Protein AF-A0A5D2S7S1-F1 (afdb_monomer)

pLDDT: mean 91.87, std 7.42, range [50.88, 98.62]

Nearest PDB structures (foldseek):
  6zoo-assembly1_A  TM=9.800E-01  e=4.093E-20  Pisum sativum
  5l8r-assembly1_A  TM=9.773E-01  e=3.866E-20  Pisum sativum
  8bcv-assembly1_A  TM=9.672E-01  e=7.234E-20  Avena sativa
  5zji-assembly1_A  TM=9.628E-01  e=1.700E-19  Zea mays
  7wfd-assembly1_AA  TM=9.649E-01  e=3.995E-19  Arabidopsis thaliana

Foldseek 3Di:
DQCVCLVVLVCQQPCDCPVDDPRPGGPDQLSDDDDQDDDPNHGPDHHQDDDPVNVVLVVVLVVLVVVLCVLLVCLVVCQCADPQRGRNVVVPQDDQAPDPPPPTGGQSHSVSSVVVSVVSVVVSVVSVVQCVVDSVPDDDDPDPVCCVPVPVVVVCVCLCPCPPHPNPVSVVVVVVVVVVVVVVVCVVVDDVVVPD

Radius of gyration: 24.05 Å; Cα contacts (8 Å, |Δi|>4): 170; chains: 1; bounding box: 71×33×61 Å

Solvent-accessible surface area (backbone atoms only — not comparable to full-atom values): 11129 Å² total; per-residue (Å²): 93,93,59,46,63,44,68,61,29,53,51,47,40,54,24,40,62,66,82,36,76,87,39,88,60,49,97,46,50,46,50,36,96,56,77,78,42,64,57,98,91,38,80,73,49,55,58,63,86,60,41,54,56,53,49,53,53,52,50,50,48,50,49,32,49,51,52,25,49,50,39,40,50,50,22,62,73,44,35,51,35,40,97,89,47,65,64,33,52,80,64,45,58,70,50,73,55,78,54,69,60,95,86,49,32,68,62,64,23,31,46,41,20,52,57,54,23,51,56,34,45,50,51,34,54,48,51,54,52,50,50,51,62,45,58,77,73,48,94,82,66,90,42,74,68,41,47,47,50,71,44,52,53,54,67,40,49,65,43,78,65,13,69,96,48,97,51,25,67,56,30,52,50,52,53,52,51,53,50,53,56,58,57,50,46,54,66,73,77,50,58,62,92,82,58,126

Structure (mmCIF, N/CA/C/O backbone):
data_AF-A0A5D2S7S1-F1
#
_entry.id   AF-A0A5D2S7S1-F1
#
loop_
_atom_site.group_PDB
_atom_site.id
_atom_site.type_symbol
_atom_site.label_atom_id
_atom_site.label_alt_id
_atom_site.label_comp_id
_atom_site.label_asym_id
_atom_site.label_entity_id
_atom_site.label_seq_id
_atom_site.pdbx_PDB_ins_code
_atom_site.Cartn_x
_atom_site.Cartn_y
_atom_site.Cartn_z
_atom_site.occupancy
_atom_site.B_iso_or_equiv
_atom_site.auth_seq_id
_atom_site.auth_comp_id
_atom_site.auth_asym_id
_atom_site.auth_atom_id
_atom_site.pdbx_PDB_model_num
ATOM 1 N N . ASP A 1 1 ? -20.484 13.358 0.890 1.00 50.88 1 ASP A N 1
ATOM 2 C CA . ASP A 1 1 ? -21.836 13.170 0.341 1.00 50.88 1 ASP A CA 1
ATOM 3 C C . ASP A 1 1 ? -22.585 12.252 1.300 1.00 50.88 1 ASP A C 1
ATOM 5 O O . ASP A 1 1 ? -22.024 11.201 1.610 1.00 50.88 1 ASP A O 1
ATOM 9 N N . PRO A 1 2 ? -23.746 12.648 1.852 1.00 55.03 2 PRO A N 1
ATOM 10 C CA . PRO A 1 2 ? -24.504 11.819 2.794 1.00 55.03 2 PRO A CA 1
ATOM 11 C C . PRO A 1 2 ? -24.974 10.470 2.219 1.00 55.03 2 PRO A C 1
ATOM 13 O O . PRO A 1 2 ? -25.452 9.639 2.981 1.00 55.03 2 PRO A O 1
ATOM 16 N N . HIS A 1 3 ? -24.802 10.216 0.917 1.00 70.56 3 HIS A N 1
ATOM 17 C CA . HIS A 1 3 ? -25.267 8.988 0.265 1.00 70.56 3 HIS A CA 1
ATOM 18 C C . HIS A 1 3 ? -24.168 7.978 -0.100 1.00 70.56 3 HIS A C 1
ATOM 20 O O . HIS A 1 3 ? -24.452 6.998 -0.790 1.00 70.56 3 HIS A O 1
ATOM 26 N N . PHE A 1 4 ? -22.911 8.171 0.320 1.00 81.62 4 PHE A N 1
ATOM 27 C CA . PHE A 1 4 ? -21.852 7.220 -0.039 1.00 81.62 4 PHE A CA 1
ATOM 28 C C . PHE A 1 4 ? -22.131 5.824 0.535 1.00 81.62 4 PHE A C 1
ATOM 30 O O . PHE A 1 4 ? -22.153 5.633 1.748 1.00 81.62 4 PHE A O 1
ATOM 37 N N . GLY A 1 5 ? -22.361 4.851 -0.349 1.00 83.44 5 GLY A N 1
ATOM 38 C CA . GLY A 1 5 ? -22.648 3.457 0.004 1.00 83.44 5 GLY A CA 1
ATOM 39 C C . GLY A 1 5 ? -24.024 3.211 0.637 1.00 83.44 5 GLY A C 1
ATOM 40 O O . GLY A 1 5 ? -24.508 2.088 0.559 1.00 83.44 5 GLY A O 1
ATOM 41 N N . GLN A 1 6 ? -24.688 4.238 1.178 1.00 87.38 6 GLN A N 1
ATOM 42 C CA . GLN A 1 6 ? -25.957 4.126 1.912 1.00 87.38 6 GLN A CA 1
ATOM 43 C C . GLN A 1 6 ? -27.092 3.457 1.111 1.00 87.38 6 GLN A C 1
ATOM 45 O O . GLN A 1 6 ? -27.687 2.521 1.635 1.00 87.38 6 GLN A O 1
ATOM 50 N N . PRO A 1 7 ? -27.346 3.780 -0.176 1.00 89.81 7 PRO A N 1
ATOM 51 C CA . PRO A 1 7 ? -28.389 3.085 -0.939 1.00 89.81 7 PRO A CA 1
ATOM 52 C C . PRO A 1 7 ? -28.139 1.578 -1.090 1.00 89.81 7 PRO A C 1
ATOM 54 O O . PRO A 1 7 ? -29.077 0.787 -1.117 1.00 89.81 7 PRO A O 1
ATOM 57 N N . ALA A 1 8 ? -26.871 1.164 -1.191 1.00 87.12 8 ALA A N 1
ATOM 58 C CA . ALA A 1 8 ? -26.520 -0.251 -1.263 1.00 87.12 8 ALA A CA 1
ATOM 59 C C . ALA A 1 8 ? -26.680 -0.938 0.103 1.00 87.12 8 ALA A C 1
ATOM 61 O O . ALA A 1 8 ? -27.129 -2.078 0.150 1.00 87.12 8 ALA A O 1
ATOM 62 N N . VAL A 1 9 ? -26.349 -0.235 1.191 1.00 88.06 9 VAL A N 1
ATOM 63 C CA . VAL A 1 9 ? -26.542 -0.681 2.580 1.00 88.06 9 VAL A CA 1
ATOM 64 C C . VAL A 1 9 ? -28.033 -0.892 2.882 1.00 88.06 9 VAL A C 1
ATOM 66 O O . VAL A 1 9 ? -28.426 -1.948 3.368 1.00 88.06 9 VAL A O 1
ATOM 69 N N . GLU A 1 10 ? -28.883 0.069 2.522 1.00 88.06 10 GLU A N 1
ATOM 70 C CA . GLU A 1 10 ? -30.338 -0.019 2.703 1.00 88.06 10 GLU A CA 1
ATOM 71 C C . GLU A 1 10 ? -30.950 -1.157 1.871 1.00 88.06 10 GLU A C 1
ATOM 73 O O . GLU A 1 10 ? -31.800 -1.908 2.353 1.00 88.06 10 GLU A O 1
ATOM 78 N N . ALA A 1 11 ? -30.486 -1.331 0.629 1.00 88.00 11 ALA A N 1
ATOM 79 C CA . ALA A 1 11 ? -30.956 -2.404 -0.240 1.00 88.00 11 ALA A CA 1
ATOM 80 C C . ALA A 1 11 ? -30.607 -3.801 0.300 1.00 88.00 11 ALA A C 1
ATOM 82 O O . ALA A 1 11 ? -31.410 -4.723 0.150 1.00 88.00 11 ALA A O 1
ATOM 83 N N . THR A 1 12 ? -29.430 -3.982 0.913 1.00 87.94 12 THR A N 1
ATOM 84 C CA . THR A 1 12 ? -29.039 -5.272 1.507 1.00 87.94 12 THR A CA 1
ATOM 85 C C . THR A 1 12 ? -29.729 -5.539 2.839 1.00 87.94 12 THR A C 1
ATOM 87 O O . THR A 1 12 ? -29.997 -6.704 3.144 1.00 87.94 12 THR A O 1
ATOM 90 N N . ASP A 1 13 ? -30.045 -4.496 3.607 1.00 86.88 13 ASP A N 1
ATOM 91 C CA . ASP A 1 13 ? -30.778 -4.619 4.867 1.00 86.88 13 ASP A CA 1
ATOM 92 C C . ASP A 1 13 ? -32.252 -4.991 4.641 1.00 86.88 13 ASP A C 1
ATOM 94 O O . ASP A 1 13 ? -32.785 -5.884 5.297 1.00 86.88 13 ASP A O 1
ATOM 98 N N . TYR A 1 14 ? -32.893 -4.392 3.630 1.00 87.12 14 TYR A N 1
ATOM 99 C CA . TYR A 1 14 ? -34.288 -4.681 3.271 1.00 87.12 14 TYR A CA 1
ATOM 100 C C . TYR A 1 14 ? -34.463 -5.945 2.403 1.00 87.12 14 TYR A C 1
ATOM 102 O O . TYR A 1 14 ? -35.584 -6.350 2.103 1.00 87.12 14 TYR A O 1
ATOM 110 N N . ALA A 1 15 ? -33.375 -6.587 1.968 1.00 89.38 15 ALA A N 1
ATOM 111 C CA . ALA A 1 15 ? -33.437 -7.742 1.071 1.00 89.38 15 ALA A CA 1
ATOM 112 C C . ALA A 1 15 ? -34.208 -8.969 1.618 1.00 89.38 15 ALA A C 1
ATOM 114 O O . ALA A 1 15 ? -34.962 -9.578 0.844 1.00 89.38 15 ALA A O 1
ATOM 115 N N . PRO A 1 16 ? -34.060 -9.374 2.899 1.00 90.19 16 PRO A N 1
ATOM 116 C CA . PRO A 1 16 ? -34.723 -10.562 3.436 1.00 90.19 16 PRO A CA 1
ATOM 117 C C . PRO A 1 16 ? -36.246 -10.420 3.428 1.00 90.19 16 PRO A C 1
ATOM 119 O O . PRO A 1 16 ? -36.797 -9.463 3.964 1.00 90.19 16 PRO A O 1
ATOM 122 N N . GLY A 1 17 ? -36.946 -11.371 2.809 1.00 87.12 17 GLY A N 1
ATOM 123 C CA . GLY A 1 17 ? -38.410 -11.362 2.727 1.00 87.12 17 GLY A CA 1
ATOM 124 C C . GLY A 1 17 ? -39.005 -10.419 1.671 1.00 87.12 17 GLY A C 1
ATOM 125 O O . GLY A 1 17 ? -40.165 -10.610 1.314 1.00 87.12 17 GLY A O 1
ATOM 126 N N . ALA A 1 18 ? -38.232 -9.473 1.122 1.00 90.12 18 ALA A N 1
ATOM 127 C CA . ALA A 1 18 ? -38.661 -8.614 0.016 1.00 90.12 18 ALA A CA 1
ATOM 128 C C . ALA A 1 18 ? -38.092 -9.085 -1.331 1.00 90.12 18 ALA A C 1
ATOM 130 O O . ALA A 1 18 ? -38.806 -9.674 -2.141 1.00 90.12 18 ALA A O 1
ATOM 131 N N . THR A 1 19 ? -36.801 -8.846 -1.578 1.00 92.50 19 THR A N 1
ATOM 132 C CA . THR A 1 19 ? -36.135 -9.200 -2.846 1.00 92.50 19 THR A CA 1
ATOM 133 C C . THR A 1 19 ? -35.497 -10.586 -2.814 1.00 92.50 19 THR A C 1
ATOM 135 O O . THR A 1 19 ? -35.232 -11.155 -3.872 1.00 92.50 19 THR A O 1
ATOM 138 N N . VAL A 1 20 ? -35.302 -11.163 -1.621 1.00 90.38 20 VAL A N 1
ATOM 139 C CA . VAL A 1 20 ? -34.825 -12.538 -1.420 1.00 90.38 20 VAL A CA 1
ATOM 140 C C . VAL A 1 20 ? -35.862 -13.331 -0.608 1.00 90.38 20 VAL A C 1
ATOM 142 O O . VAL A 1 20 ? -35.779 -13.398 0.626 1.00 90.38 20 VAL A O 1
ATOM 145 N N . PRO A 1 21 ? -36.867 -13.936 -1.274 1.00 86.62 21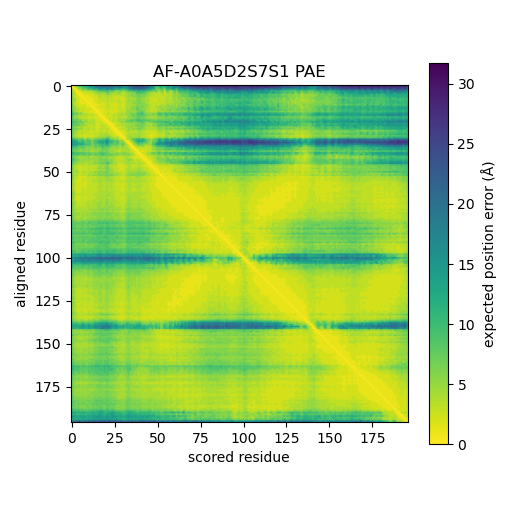 PRO A N 1
ATOM 146 C CA . PRO A 1 21 ? -37.872 -14.764 -0.614 1.00 86.62 21 PRO A CA 1
ATOM 147 C C . PRO A 1 21 ? -37.223 -15.978 0.065 1.00 86.62 21 PRO A C 1
ATOM 149 O O . PRO A 1 21 ? -36.448 -16.704 -0.553 1.00 86.62 21 PRO A O 1
ATOM 152 N N . GLY A 1 22 ? -37.534 -16.201 1.342 1.00 88.62 22 GLY A N 1
ATOM 153 C CA . GLY A 1 22 ? -36.985 -17.305 2.142 1.00 88.62 22 GLY A CA 1
ATOM 154 C C . GLY A 1 22 ? -35.724 -16.962 2.942 1.00 88.62 22 GLY A C 1
ATOM 155 O O . GLY A 1 22 ? -35.357 -17.724 3.835 1.00 88.62 22 GLY A O 1
ATOM 156 N N . ALA A 1 23 ? -35.094 -15.809 2.696 1.00 87.88 23 ALA A N 1
ATOM 157 C CA . ALA A 1 23 ? -34.077 -15.288 3.602 1.00 87.88 23 ALA A CA 1
ATOM 158 C C . ALA A 1 23 ? -34.741 -14.673 4.841 1.00 87.88 23 ALA A C 1
ATOM 160 O O . ALA A 1 23 ? -35.665 -13.868 4.729 1.00 87.88 23 ALA A O 1
ATOM 161 N N . ILE A 1 24 ? -34.249 -15.057 6.019 1.00 85.62 24 ILE A N 1
ATOM 162 C CA . ILE A 1 24 ? -34.745 -14.588 7.324 1.00 85.62 24 ILE A CA 1
ATOM 163 C C . ILE A 1 24 ? -33.865 -13.494 7.947 1.00 85.62 24 ILE A C 1
ATOM 165 O O . ILE A 1 24 ? -34.279 -12.844 8.899 1.00 85.62 24 ILE A O 1
ATOM 169 N N . THR A 1 25 ? -32.653 -13.293 7.426 1.00 85.12 25 THR A N 1
ATOM 170 C CA . THR A 1 25 ? -31.676 -12.299 7.895 1.00 85.12 25 THR A CA 1
ATOM 171 C C . THR A 1 25 ? -30.890 -11.736 6.716 1.00 85.12 25 THR A C 1
ATOM 173 O O . THR A 1 25 ? -30.778 -12.392 5.677 1.00 85.12 25 THR A O 1
ATOM 176 N N . SER A 1 26 ? -30.314 -10.542 6.879 1.00 85.25 26 SER A N 1
ATOM 177 C CA . SER A 1 26 ? -29.417 -9.933 5.892 1.00 85.25 26 SER A CA 1
ATOM 178 C C . SER A 1 26 ? -28.106 -10.725 5.754 1.00 85.25 26 SER A C 1
ATOM 180 O O . SER A 1 26 ? -27.795 -11.607 6.560 1.00 85.25 26 SER A O 1
ATOM 182 N N . THR A 1 27 ? -27.320 -10.432 4.713 1.00 89.00 27 THR A N 1
ATOM 183 C CA . THR A 1 27 ? -26.047 -11.133 4.437 1.00 89.00 27 THR A CA 1
ATOM 184 C C . THR A 1 27 ? -24.955 -10.847 5.471 1.00 89.00 27 THR A C 1
ATOM 186 O O . THR A 1 27 ? -24.008 -11.620 5.594 1.00 89.00 27 THR A O 1
ATOM 189 N N . SER A 1 28 ? -25.069 -9.740 6.207 1.00 88.94 28 SER A N 1
ATOM 190 C CA . SER A 1 28 ? -24.176 -9.357 7.299 1.00 88.94 28 SER A CA 1
ATOM 191 C C . SER A 1 28 ? -24.872 -8.345 8.204 1.00 88.94 28 SER A C 1
ATOM 193 O O . SER A 1 28 ? -25.538 -7.432 7.723 1.00 88.94 28 SER A O 1
ATOM 195 N N . LEU A 1 29 ? -24.629 -8.436 9.513 1.00 87.50 29 LEU A N 1
ATOM 196 C CA . LEU A 1 29 ? -25.141 -7.465 10.491 1.00 87.50 29 LEU A CA 1
ATOM 197 C C . LEU A 1 29 ? -24.427 -6.102 10.393 1.00 87.50 29 LEU A C 1
ATOM 199 O O . LEU A 1 29 ? -24.824 -5.151 11.057 1.00 87.50 29 LEU A O 1
ATOM 203 N N . THR A 1 30 ? -23.376 -5.993 9.570 1.00 88.50 30 THR A N 1
ATOM 204 C CA . THR A 1 30 ? -22.685 -4.723 9.295 1.00 88.50 30 THR A CA 1
ATOM 205 C C . THR A 1 30 ? -23.536 -3.748 8.487 1.00 88.50 30 THR A C 1
ATOM 207 O O . THR A 1 30 ? -23.268 -2.551 8.544 1.00 88.50 30 THR A O 1
ATOM 210 N N . TRP A 1 31 ? -24.523 -4.243 7.729 1.00 86.12 31 TRP A N 1
ATOM 211 C CA . TRP A 1 31 ? -25.372 -3.422 6.859 1.00 86.12 31 TRP A CA 1
ATOM 212 C C . TRP A 1 31 ? -26.490 -2.692 7.616 1.00 86.12 31 TRP A C 1
ATOM 214 O O . TRP A 1 31 ? -26.966 -1.669 7.156 1.00 86.12 31 TRP A O 1
ATOM 224 N N . GLY A 1 32 ? -26.903 -3.171 8.785 1.00 78.12 32 GLY A N 1
ATOM 225 C CA . GLY A 1 32 ? -28.090 -2.646 9.462 1.00 78.12 32 GLY A CA 1
ATOM 226 C C . GLY A 1 32 ? -29.031 -3.760 9.906 1.00 78.12 32 GLY A C 1
ATOM 227 O O . GLY A 1 32 ? -28.657 -4.935 9.865 1.00 78.12 32 GLY A O 1
ATOM 228 N N . GLY A 1 33 ? -30.196 -3.364 10.427 1.00 67.62 33 GLY A N 1
ATOM 229 C CA . GLY A 1 33 ? -31.350 -4.228 10.734 1.00 67.62 33 GLY A CA 1
ATOM 230 C C . GLY A 1 33 ? -31.190 -5.295 11.822 1.00 67.62 33 GLY A C 1
ATOM 231 O O . GLY A 1 33 ? -32.185 -5.851 12.284 1.00 67.62 33 GLY A O 1
ATOM 232 N N . GLY A 1 34 ? -29.968 -5.581 12.272 1.00 66.38 34 GLY A N 1
ATOM 233 C CA . GLY A 1 34 ? -29.669 -6.560 13.316 1.00 66.38 34 GLY A CA 1
ATOM 234 C C . GLY A 1 34 ? -29.422 -5.940 14.694 1.00 66.38 34 GLY A C 1
ATOM 235 O O . GLY A 1 34 ? -28.839 -4.865 14.818 1.00 66.38 34 GLY A O 1
ATOM 236 N N . ASN A 1 35 ? -29.806 -6.656 15.755 1.00 71.06 35 ASN A N 1
ATOM 237 C CA . ASN A 1 35 ? -29.406 -6.308 17.121 1.00 71.06 35 ASN A CA 1
ATOM 238 C C . ASN A 1 35 ? -27.885 -6.441 17.290 1.00 71.06 35 ASN A C 1
ATOM 240 O O . ASN A 1 35 ? -27.265 -7.327 16.699 1.00 71.06 35 ASN A O 1
ATOM 244 N N . LEU A 1 36 ? -27.296 -5.605 18.152 1.00 78.62 36 LEU A N 1
ATOM 245 C CA . LEU A 1 36 ? -25.900 -5.740 18.575 1.00 78.62 36 LEU A CA 1
ATOM 246 C C . LEU A 1 36 ? -25.646 -7.168 19.069 1.00 78.62 36 LEU A C 1
ATOM 248 O O . LEU A 1 36 ? -26.230 -7.606 20.063 1.00 78.62 36 LEU A O 1
ATOM 252 N N . VAL A 1 37 ? -24.754 -7.889 18.390 1.00 85.94 37 VAL A N 1
ATOM 253 C CA . VAL A 1 37 ? -24.360 -9.231 18.822 1.00 85.94 37 VAL A CA 1
ATOM 254 C C . VAL A 1 37 ? -23.172 -9.082 19.750 1.00 85.94 37 VAL A C 1
ATOM 256 O O . VAL A 1 37 ? -22.076 -8.730 19.318 1.00 85.94 37 VAL A O 1
ATOM 259 N N . ALA A 1 38 ? -23.386 -9.350 21.036 1.00 88.62 38 ALA A N 1
ATOM 260 C CA . ALA A 1 38 ? -22.338 -9.350 22.043 1.00 88.62 38 ALA A CA 1
ATOM 261 C C . ALA A 1 38 ? -22.045 -10.776 22.519 1.00 88.62 38 ALA A C 1
ATOM 263 O O . ALA A 1 38 ? -22.953 -11.535 22.857 1.00 88.62 38 ALA A O 1
ATOM 264 N N . VAL A 1 39 ? -20.764 -11.130 22.594 1.00 91.38 39 VAL A N 1
ATOM 265 C CA . VAL A 1 39 ? -20.302 -12.415 23.130 1.00 91.38 39 VAL A CA 1
ATOM 266 C C . VAL A 1 39 ? -19.332 -12.130 24.266 1.00 91.38 39 VAL A C 1
ATOM 268 O O . VAL A 1 39 ? -18.313 -11.469 24.075 1.00 91.38 39 VAL A O 1
ATOM 271 N N . ARG A 1 40 ? -19.649 -12.624 25.471 1.00 91.44 40 ARG A N 1
ATOM 272 C CA . ARG A 1 40 ? -18.823 -12.445 26.683 1.00 91.44 40 ARG A CA 1
ATOM 273 C C . ARG A 1 40 ? -18.471 -10.973 26.974 1.00 91.44 40 ARG A C 1
ATOM 275 O O . ARG A 1 40 ? -17.340 -10.662 27.334 1.00 91.44 40 ARG A O 1
ATOM 282 N N . GLY A 1 41 ? -19.434 -10.069 26.788 1.00 89.88 41 GLY A N 1
ATOM 283 C CA . GLY A 1 41 ? -19.263 -8.638 27.070 1.00 89.88 41 GLY A CA 1
ATOM 284 C C . GLY A 1 41 ? -18.456 -7.854 26.027 1.00 89.88 41 GLY A C 1
ATOM 285 O O . GLY A 1 41 ? -18.162 -6.687 26.260 1.00 89.88 41 GLY A O 1
ATOM 286 N N . LYS A 1 42 ? -18.105 -8.457 24.882 1.00 89.94 42 LYS A N 1
ATOM 287 C CA . LYS A 1 42 ? -17.496 -7.769 23.732 1.00 89.94 42 LYS A CA 1
ATOM 288 C C . LYS A 1 42 ? -18.456 -7.755 22.551 1.00 89.94 42 LYS A C 1
ATOM 290 O O . LYS A 1 42 ? -19.188 -8.723 22.348 1.00 89.94 42 LYS A O 1
ATOM 295 N N . VAL A 1 43 ? -18.423 -6.684 21.763 1.00 89.56 43 VAL A N 1
ATOM 296 C CA . VAL A 1 43 ? -19.195 -6.590 20.520 1.00 89.56 43 VAL A CA 1
ATOM 297 C C . VAL A 1 43 ? -18.568 -7.521 19.483 1.00 89.56 43 VAL A C 1
ATOM 299 O O . VAL A 1 43 ? -17.390 -7.382 19.162 1.00 89.56 43 VAL A O 1
ATOM 302 N N . ALA A 1 44 ? -19.333 -8.499 19.004 1.00 87.88 44 ALA A N 1
ATOM 303 C CA . ALA A 1 44 ? -18.910 -9.424 17.958 1.00 87.88 44 ALA A CA 1
ATOM 304 C C . ALA A 1 44 ? -19.127 -8.821 16.563 1.00 87.88 44 ALA A C 1
ATOM 306 O O . ALA A 1 44 ? -18.245 -8.921 15.716 1.00 87.88 44 ALA A O 1
ATOM 307 N N . LEU A 1 45 ? -20.274 -8.173 16.339 1.00 86.38 45 LEU A N 1
ATOM 308 C CA . LEU A 1 45 ? -20.564 -7.404 15.129 1.00 86.38 45 LEU A CA 1
ATOM 309 C C . LEU A 1 45 ? -21.549 -6.275 15.460 1.00 86.38 45 LEU A C 1
ATOM 311 O O . LEU A 1 45 ? -22.456 -6.459 16.277 1.00 86.38 45 LEU A O 1
ATOM 315 N N . LEU A 1 46 ? -21.369 -5.129 14.807 1.00 85.75 46 LEU A N 1
ATOM 316 C CA . LEU A 1 46 ? -22.294 -3.999 14.836 1.00 85.75 46 LEU A CA 1
ATOM 317 C C . LEU A 1 46 ? -22.462 -3.419 13.420 1.00 85.75 46 LEU A C 1
ATOM 319 O O . LEU A 1 46 ? -21.560 -3.601 12.594 1.00 85.75 46 LEU A O 1
ATOM 323 N N . PRO A 1 47 ? -23.571 -2.710 13.142 1.00 88.62 47 PRO A N 1
ATOM 324 C CA . PRO A 1 47 ? -23.711 -1.925 11.922 1.00 88.62 47 PRO A CA 1
ATOM 325 C C . PRO A 1 47 ? -22.574 -0.908 11.784 1.00 88.62 47 PRO A C 1
ATOM 327 O O . PRO A 1 47 ? -22.215 -0.245 12.758 1.00 88.62 47 PRO A O 1
ATOM 330 N N . ILE A 1 48 ? -22.010 -0.785 10.582 1.00 89.50 48 ILE A N 1
ATOM 331 C CA . ILE A 1 48 ? -20.895 0.126 10.298 1.00 89.50 48 ILE A CA 1
ATOM 332 C C . ILE A 1 48 ? -21.446 1.304 9.486 1.00 89.50 48 ILE A C 1
ATOM 334 O O . ILE A 1 48 ? -21.658 1.157 8.280 1.00 89.50 48 ILE A O 1
ATOM 338 N N . PRO A 1 49 ? -21.696 2.473 10.104 1.00 86.69 49 PRO A N 1
ATOM 339 C CA . PRO A 1 49 ? -22.222 3.618 9.375 1.00 86.69 49 PRO A CA 1
ATOM 340 C C . PRO A 1 49 ? -21.166 4.157 8.409 1.00 86.69 49 PRO A C 1
ATOM 342 O O . PRO A 1 49 ? -20.010 4.352 8.788 1.00 86.69 49 PRO A O 1
ATOM 345 N N . LEU A 1 50 ? -21.565 4.427 7.167 1.00 89.25 50 LEU A N 1
ATOM 346 C CA . LEU A 1 50 ? -20.712 5.067 6.167 1.00 89.25 50 LEU A CA 1
ATOM 347 C C . LEU A 1 50 ? -20.995 6.568 6.127 1.00 89.25 50 LEU A C 1
ATOM 349 O O . LEU A 1 50 ? -22.134 6.990 5.923 1.00 89.25 50 LEU A O 1
ATOM 353 N N . GLY A 1 51 ? -19.958 7.377 6.313 1.00 87.69 51 GLY A N 1
ATOM 354 C CA . GLY A 1 51 ? -20.039 8.832 6.268 1.00 87.69 51 GLY A CA 1
ATOM 355 C C . GLY A 1 51 ? -19.125 9.460 5.218 1.00 87.69 51 GLY A C 1
ATOM 356 O O . GLY A 1 51 ? -18.510 8.801 4.380 1.00 87.69 51 GLY A O 1
ATOM 357 N N . THR A 1 52 ? -18.984 10.785 5.296 1.00 88.06 52 THR A N 1
ATOM 358 C CA . THR A 1 52 ? -18.075 11.557 4.427 1.00 88.06 52 THR A CA 1
ATOM 359 C C . THR A 1 52 ? -16.622 11.090 4.533 1.00 88.06 52 THR A C 1
ATOM 361 O O . THR A 1 52 ? -15.872 11.178 3.563 1.00 88.06 52 THR A O 1
ATOM 364 N N . ILE A 1 53 ? -16.214 10.580 5.695 1.00 87.44 53 ILE A N 1
ATOM 365 C CA . ILE A 1 53 ? -14.861 10.065 5.886 1.00 87.44 53 ILE A CA 1
ATOM 366 C C . ILE A 1 53 ? -14.626 8.763 5.120 1.00 87.44 53 ILE A C 1
ATOM 368 O O . ILE A 1 53 ? -13.610 8.627 4.438 1.00 87.44 53 ILE A O 1
ATOM 372 N N . ASP A 1 54 ? -15.603 7.857 5.146 1.00 90.19 54 ASP A N 1
ATOM 373 C CA . ASP A 1 54 ? -15.575 6.627 4.365 1.00 90.19 54 ASP A CA 1
ATOM 374 C C . ASP A 1 54 ? -15.528 6.962 2.866 1.00 90.19 54 ASP A C 1
ATOM 376 O O . ASP A 1 54 ? -14.742 6.375 2.128 1.00 90.19 54 ASP A O 1
ATOM 380 N N . PHE A 1 55 ? -16.256 7.987 2.414 1.00 91.12 55 PHE A N 1
ATOM 381 C CA . PHE A 1 55 ? -16.137 8.479 1.038 1.00 91.12 55 PHE A CA 1
ATOM 382 C C . PHE A 1 55 ? -14.700 8.914 0.694 1.00 91.12 55 PHE A C 1
ATOM 384 O O . PHE A 1 55 ? -14.156 8.470 -0.321 1.00 91.12 55 PHE A O 1
ATOM 391 N N . LEU A 1 56 ? -14.062 9.741 1.533 1.00 91.69 56 LEU A N 1
ATOM 392 C CA . LEU A 1 56 ? -12.689 10.218 1.307 1.00 91.69 56 LEU A CA 1
ATOM 393 C C . LEU A 1 56 ? -11.689 9.059 1.222 1.00 91.69 56 LEU A C 1
ATOM 395 O O . LEU A 1 56 ? -10.914 8.971 0.269 1.00 91.69 56 LEU A O 1
ATOM 399 N N . VAL A 1 57 ? -11.697 8.159 2.204 1.00 92.81 57 VAL A N 1
ATOM 400 C CA . VAL A 1 57 ? -10.703 7.079 2.280 1.00 92.81 57 VAL A CA 1
ATOM 401 C C . VAL A 1 57 ? -10.891 6.041 1.173 1.00 92.81 57 VAL A C 1
ATOM 403 O O . VAL A 1 57 ? -9.901 5.565 0.620 1.00 92.81 57 VAL A O 1
ATOM 406 N N . HIS A 1 58 ? -12.127 5.770 0.738 1.00 94.12 58 HIS A N 1
ATOM 407 C CA . HIS A 1 58 ? -12.362 4.921 -0.433 1.00 94.12 58 HIS A CA 1
ATOM 408 C C . HIS A 1 58 ? -11.854 5.569 -1.732 1.00 94.12 58 HIS A C 1
ATOM 410 O O . HIS A 1 58 ? -11.352 4.855 -2.601 1.00 94.12 58 HIS A O 1
ATOM 416 N N . HIS A 1 59 ? -11.882 6.902 -1.857 1.00 95.38 59 HIS A N 1
ATOM 417 C CA . HIS A 1 59 ? -11.221 7.593 -2.975 1.00 95.38 59 HIS A CA 1
ATOM 418 C C . HIS A 1 59 ? -9.697 7.487 -2.895 1.00 95.38 59 HIS A C 1
ATOM 420 O O . HIS A 1 59 ? -9.047 7.313 -3.924 1.00 95.38 59 HIS A O 1
ATOM 426 N N . ILE A 1 60 ? -9.114 7.523 -1.695 1.00 96.31 60 ILE A N 1
ATOM 427 C CA . ILE A 1 60 ? -7.676 7.280 -1.507 1.00 96.31 60 ILE A CA 1
ATOM 428 C C . ILE A 1 60 ? -7.322 5.829 -1.877 1.00 96.31 60 ILE A C 1
ATOM 430 O O . ILE A 1 60 ? -6.317 5.594 -2.555 1.00 96.31 60 ILE A O 1
ATOM 434 N N . HIS A 1 61 ? -8.153 4.848 -1.510 1.00 97.75 61 HIS A N 1
ATOM 435 C CA . HIS A 1 61 ? -7.979 3.460 -1.952 1.00 97.75 61 HIS A CA 1
ATOM 436 C C . HIS A 1 61 ? -8.016 3.362 -3.474 1.00 97.75 61 HIS A C 1
ATOM 438 O O . HIS A 1 61 ? -7.084 2.831 -4.074 1.00 97.75 61 HIS A O 1
ATOM 444 N N . ALA A 1 62 ? -9.045 3.933 -4.104 1.00 98.06 62 ALA A N 1
ATOM 445 C CA . ALA A 1 62 ? -9.150 3.959 -5.554 1.00 98.06 62 ALA A CA 1
ATOM 446 C C . ALA A 1 62 ? -7.908 4.607 -6.177 1.00 98.06 62 ALA A C 1
ATOM 448 O O . ALA A 1 62 ? -7.285 3.995 -7.037 1.00 98.06 62 ALA A O 1
ATOM 449 N N . PHE A 1 63 ? -7.488 5.781 -5.706 1.00 98.38 63 PHE A N 1
ATOM 450 C CA . PHE A 1 63 ? -6.293 6.469 -6.191 1.00 98.38 63 PHE A CA 1
ATOM 451 C C . PHE A 1 63 ? -5.038 5.588 -6.108 1.00 98.38 63 PHE A C 1
ATOM 453 O O . PHE A 1 63 ? -4.368 5.376 -7.116 1.00 98.38 63 PHE A O 1
ATOM 460 N N . THR A 1 64 ? -4.738 5.021 -4.937 1.00 98.31 64 THR A N 1
ATOM 461 C CA . THR A 1 64 ? -3.533 4.191 -4.750 1.00 98.31 64 THR A CA 1
ATOM 462 C C . THR A 1 64 ? -3.552 2.919 -5.601 1.00 98.31 64 THR A C 1
ATOM 464 O O . THR A 1 64 ? -2.516 2.542 -6.158 1.00 98.31 64 THR A O 1
ATOM 467 N N . ILE A 1 65 ? -4.720 2.291 -5.775 1.00 98.31 65 ILE A N 1
ATOM 468 C CA . ILE A 1 65 ? -4.890 1.131 -6.661 1.00 98.31 65 ILE A CA 1
ATOM 469 C C . ILE A 1 65 ? -4.679 1.545 -8.119 1.00 98.31 65 ILE A C 1
ATOM 471 O O . ILE A 1 65 ? -3.919 0.889 -8.828 1.00 98.31 65 ILE A O 1
ATOM 475 N N . HIS A 1 66 ? -5.285 2.649 -8.566 1.00 98.62 66 HIS A N 1
ATOM 476 C CA . HIS A 1 66 ? -5.139 3.130 -9.942 1.00 98.62 66 HIS A CA 1
ATOM 477 C C . HIS A 1 66 ? -3.689 3.488 -10.265 1.00 98.62 66 HIS A C 1
ATOM 479 O O . HIS A 1 66 ? -3.218 3.143 -11.344 1.00 98.62 66 HIS A O 1
ATOM 485 N N . VAL A 1 67 ? -2.954 4.115 -9.341 1.00 98.62 67 VAL A N 1
ATOM 486 C CA . VAL A 1 67 ? -1.524 4.395 -9.543 1.00 98.62 67 VAL A CA 1
ATOM 487 C C . VAL A 1 67 ? -0.708 3.099 -9.605 1.00 98.62 67 VAL A C 1
ATOM 489 O O . VAL A 1 67 ? 0.127 2.951 -10.497 1.00 98.62 67 VAL A O 1
ATOM 492 N N . THR A 1 68 ? -0.982 2.127 -8.727 1.00 98.38 68 THR A N 1
ATOM 493 C CA . THR A 1 68 ? -0.324 0.806 -8.773 1.00 98.38 68 THR A CA 1
ATOM 494 C C . THR A 1 68 ? -0.569 0.112 -10.117 1.00 98.38 68 THR A C 1
ATOM 496 O O . THR A 1 68 ? 0.375 -0.335 -10.770 1.00 98.38 68 THR A O 1
ATOM 499 N N . VAL A 1 69 ? -1.825 0.078 -10.575 1.00 98.50 69 VAL A N 1
ATOM 500 C CA . VAL A 1 69 ? -2.204 -0.494 -11.875 1.00 98.50 69 VAL A CA 1
ATOM 501 C C . VAL A 1 69 ? -1.557 0.277 -13.020 1.00 98.50 69 VAL A C 1
ATOM 503 O O . VAL A 1 69 ? -1.033 -0.351 -13.931 1.00 98.50 69 VAL A O 1
ATOM 506 N N . LEU A 1 70 ? -1.529 1.611 -12.971 1.00 98.56 70 LEU A N 1
ATOM 507 C CA . LEU A 1 70 ? -0.906 2.449 -13.996 1.00 98.56 70 LEU A CA 1
ATOM 508 C C . LEU A 1 70 ? 0.576 2.107 -14.174 1.00 98.56 70 LEU A C 1
ATOM 510 O O . LEU A 1 70 ? 1.031 1.945 -15.304 1.00 98.56 70 LEU A O 1
ATOM 514 N N . ILE A 1 71 ? 1.321 1.970 -13.076 1.00 98.44 71 ILE A N 1
ATOM 515 C CA . ILE A 1 71 ? 2.751 1.636 -1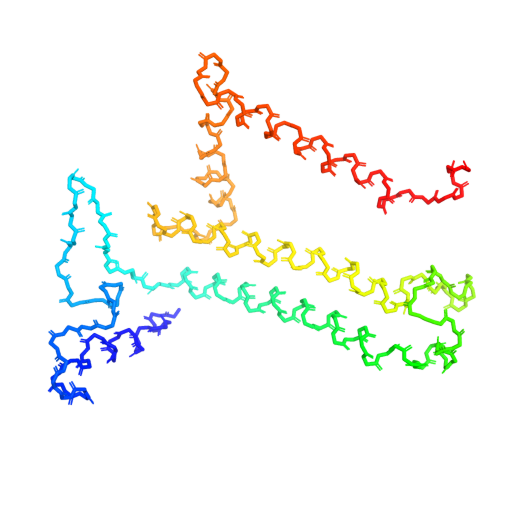3.109 1.00 98.44 71 ILE A CA 1
ATOM 516 C C . ILE A 1 71 ? 2.970 0.251 -13.721 1.00 98.44 71 ILE A C 1
ATOM 518 O O . ILE A 1 71 ? 3.774 0.107 -14.645 1.00 98.44 71 ILE A O 1
ATOM 522 N N . LEU A 1 72 ? 2.235 -0.755 -13.243 1.00 98.38 72 LEU A N 1
ATOM 523 C CA . LEU A 1 72 ? 2.386 -2.134 -13.708 1.00 98.38 72 LEU A CA 1
ATOM 524 C C . LEU A 1 72 ? 1.940 -2.291 -15.165 1.00 98.38 72 LEU A C 1
ATOM 526 O O . LEU A 1 72 ? 2.667 -2.865 -15.975 1.00 98.38 72 LEU A O 1
ATOM 530 N N . LEU A 1 73 ? 0.787 -1.725 -15.526 1.00 98.44 73 LEU A N 1
ATOM 531 C CA . LEU A 1 73 ? 0.256 -1.769 -16.885 1.00 98.44 73 LEU A CA 1
ATOM 532 C C . LEU A 1 73 ? 1.184 -1.044 -17.860 1.00 98.44 73 LEU A C 1
ATOM 534 O O . LEU A 1 73 ? 1.467 -1.570 -18.934 1.00 98.44 73 LEU A O 1
ATOM 538 N N . LYS A 1 74 ? 1.726 0.119 -17.480 1.00 98.12 74 LYS A N 1
ATOM 539 C CA . LYS A 1 74 ? 2.750 0.807 -18.274 1.00 98.12 74 LYS A CA 1
ATOM 540 C C . LYS A 1 74 ? 3.990 -0.076 -18.453 1.00 98.12 74 LYS A C 1
ATOM 542 O O . LYS A 1 74 ? 4.502 -0.164 -19.566 1.00 98.12 74 LYS A O 1
ATOM 547 N N . GLY A 1 75 ? 4.466 -0.728 -17.392 1.00 96.62 75 GLY A N 1
ATOM 548 C CA . GLY A 1 75 ? 5.597 -1.655 -17.469 1.00 96.62 75 GLY A CA 1
ATOM 549 C C . GLY A 1 75 ? 5.361 -2.773 -18.484 1.00 96.62 75 GLY A C 1
ATOM 550 O O . GLY A 1 75 ? 6.215 -3.020 -19.329 1.00 96.62 75 GLY A O 1
ATOM 551 N N . VAL A 1 76 ? 4.175 -3.385 -18.457 1.00 97.69 76 VAL A N 1
ATOM 552 C CA . VAL A 1 76 ? 3.786 -4.463 -19.380 1.00 97.69 76 VAL A CA 1
ATOM 553 C C . VAL A 1 76 ? 3.652 -3.961 -20.820 1.00 97.69 76 VAL A C 1
ATOM 555 O O . VAL A 1 76 ? 4.245 -4.542 -21.727 1.00 97.69 76 VAL A O 1
ATOM 558 N N . LEU A 1 77 ? 2.914 -2.871 -21.048 1.00 97.62 77 LEU A N 1
ATOM 559 C CA . LEU A 1 77 ? 2.651 -2.354 -22.397 1.00 97.62 77 LEU A CA 1
ATOM 560 C C . LEU A 1 77 ? 3.922 -1.848 -23.097 1.00 97.62 77 LEU A C 1
ATOM 562 O O . LEU A 1 77 ? 4.044 -1.983 -24.311 1.00 97.62 77 LEU A O 1
ATOM 566 N N . PHE A 1 78 ? 4.879 -1.295 -22.344 1.00 97.25 78 PHE A N 1
ATOM 567 C CA . PHE A 1 78 ? 6.142 -0.764 -22.874 1.00 97.25 78 PHE A CA 1
ATOM 568 C C . PHE A 1 78 ? 7.345 -1.690 -22.630 1.00 97.25 78 PHE A C 1
ATOM 570 O O . PHE A 1 78 ? 8.488 -1.214 -22.623 1.00 97.25 78 PHE A O 1
ATOM 577 N N . ALA A 1 79 ? 7.100 -2.987 -22.410 1.00 95.81 79 ALA A N 1
ATOM 578 C CA . ALA A 1 79 ? 8.144 -3.992 -22.215 1.00 95.81 79 ALA A CA 1
ATOM 579 C C . ALA A 1 79 ? 8.902 -4.297 -23.515 1.00 95.81 79 ALA A C 1
ATOM 581 O O . ALA A 1 79 ? 10.124 -4.396 -23.513 1.00 95.81 79 ALA A O 1
ATOM 582 N N . HIS A 1 80 ? 8.180 -4.424 -24.631 1.00 96.44 80 HIS A N 1
ATOM 583 C CA . HIS A 1 80 ? 8.768 -4.821 -25.911 1.00 96.44 80 HIS A CA 1
ATOM 584 C C . HIS A 1 80 ? 9.436 -3.648 -26.639 1.00 96.44 80 HIS A C 1
ATOM 586 O O . HIS A 1 80 ? 10.546 -3.763 -27.151 1.00 96.44 80 HIS A O 1
ATOM 592 N N . SER A 1 81 ? 8.762 -2.503 -26.703 1.00 95.69 81 SER A N 1
ATOM 593 C CA . SER A 1 81 ? 9.288 -1.299 -27.338 1.00 95.69 81 SER A CA 1
ATOM 594 C C . SER A 1 81 ? 8.661 -0.053 -26.728 1.00 95.69 81 SER A C 1
ATOM 596 O O . SER A 1 81 ? 7.627 -0.086 -26.058 1.00 95.69 81 SER A O 1
ATOM 598 N N . SER A 1 82 ? 9.316 1.079 -26.938 1.00 95.50 82 SER A N 1
ATOM 599 C CA . SER A 1 82 ? 8.790 2.394 -26.597 1.00 95.50 82 SER A CA 1
ATOM 600 C C . SER A 1 82 ? 9.279 3.403 -27.626 1.00 95.50 82 SER A C 1
ATOM 602 O O . SER A 1 82 ? 10.255 3.157 -28.329 1.00 95.50 82 SER A O 1
ATOM 604 N N . ARG A 1 83 ? 8.651 4.580 -27.693 1.00 94.25 83 ARG A N 1
ATOM 605 C CA . ARG A 1 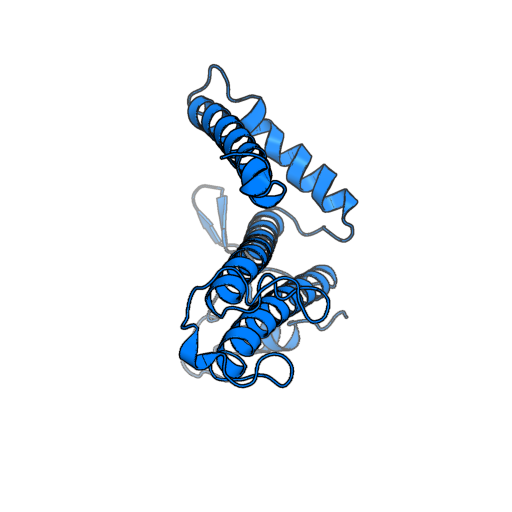83 ? 9.160 5.664 -28.548 1.00 94.25 83 ARG A CA 1
ATOM 606 C C . ARG A 1 83 ? 10.596 6.067 -28.181 1.00 94.25 83 ARG A C 1
ATOM 608 O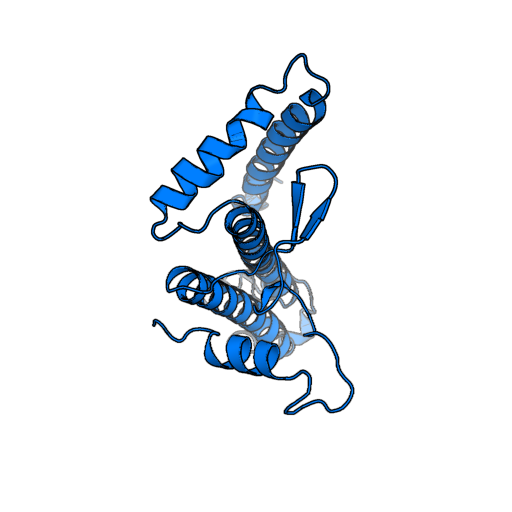 O . ARG A 1 83 ? 11.338 6.531 -29.037 1.00 94.25 83 ARG A O 1
ATOM 615 N N . PHE A 1 84 ? 10.960 5.918 -26.908 1.00 92.31 84 PHE A N 1
ATOM 616 C CA . PHE A 1 84 ? 12.257 6.330 -26.383 1.00 92.31 84 PHE A CA 1
ATOM 617 C C . PHE A 1 84 ? 13.365 5.302 -26.661 1.00 92.31 84 PHE A C 1
ATOM 619 O O . PHE A 1 84 ? 14.435 5.686 -27.128 1.00 92.31 84 PHE A O 1
ATOM 626 N N . ILE A 1 85 ? 13.070 4.016 -26.439 1.00 94.00 85 ILE A N 1
ATOM 627 C CA . ILE A 1 85 ? 13.932 2.854 -26.722 1.00 94.00 85 ILE A CA 1
ATOM 628 C C . ILE A 1 85 ? 13.122 1.883 -27.601 1.00 94.00 85 ILE A C 1
ATOM 630 O O . ILE A 1 85 ? 12.260 1.165 -27.067 1.00 94.00 85 ILE A O 1
ATOM 634 N N . PRO A 1 86 ? 13.310 1.912 -28.936 1.00 94.50 86 PRO A N 1
ATOM 635 C CA . PRO A 1 86 ? 12.532 1.105 -29.880 1.00 94.50 86 PRO A CA 1
ATOM 636 C C . PRO A 1 86 ? 12.806 -0.400 -29.791 1.00 94.50 86 PRO A C 1
ATOM 638 O O . PRO A 1 86 ? 11.907 -1.201 -30.028 1.00 94.50 86 PRO A O 1
ATOM 641 N N . ASP A 1 87 ? 14.022 -0.779 -29.421 1.00 94.25 87 ASP A N 1
ATOM 642 C CA . ASP A 1 87 ? 14.559 -2.142 -29.419 1.00 94.25 87 ASP A CA 1
ATOM 643 C C . ASP A 1 87 ? 14.690 -2.733 -28.006 1.00 94.25 87 ASP A C 1
ATOM 645 O O . ASP A 1 87 ? 15.487 -3.638 -27.764 1.00 94.25 87 ASP A O 1
ATOM 649 N N . LYS A 1 88 ? 13.848 -2.268 -27.071 1.00 95.44 88 LYS A N 1
ATOM 650 C CA . LYS A 1 88 ? 13.872 -2.693 -25.661 1.00 95.44 88 LYS A CA 1
ATOM 651 C C . LYS A 1 88 ? 13.774 -4.214 -25.485 1.00 95.44 88 LYS A C 1
ATOM 653 O O . LYS A 1 88 ? 14.389 -4.757 -24.573 1.00 95.44 88 LYS A O 1
ATOM 658 N N . VAL A 1 89 ? 13.059 -4.909 -26.370 1.00 95.25 89 VAL A N 1
ATOM 659 C CA . VAL A 1 89 ? 12.947 -6.377 -26.367 1.00 95.25 89 VAL A CA 1
ATOM 660 C C . VAL A 1 89 ? 14.310 -7.083 -26.346 1.00 95.25 89 VAL A C 1
ATOM 662 O O . VAL A 1 89 ? 14.438 -8.123 -25.704 1.00 95.25 89 VAL A O 1
ATOM 665 N N . ASN A 1 90 ? 15.340 -6.498 -26.964 1.00 95.94 90 ASN A N 1
ATOM 666 C CA . ASN A 1 90 ? 16.681 -7.083 -27.023 1.00 95.94 90 ASN A CA 1
ATOM 667 C C . ASN A 1 90 ? 17.458 -6.933 -25.704 1.00 95.94 90 ASN A C 1
ATOM 669 O O . ASN A 1 90 ? 18.356 -7.726 -25.434 1.00 95.94 90 ASN A O 1
ATOM 673 N N . LEU A 1 91 ? 17.105 -5.947 -24.871 1.00 93.94 91 LEU A N 1
ATOM 674 C CA . LEU A 1 91 ? 17.709 -5.718 -23.550 1.00 93.94 91 LEU A CA 1
ATOM 675 C C . LEU A 1 91 ? 17.135 -6.662 -22.477 1.00 93.94 91 LEU A C 1
ATOM 677 O O . LEU A 1 91 ? 17.727 -6.841 -21.414 1.00 93.94 91 LEU A O 1
ATOM 681 N N . GLY A 1 92 ? 15.990 -7.289 -22.760 1.00 95.19 92 GLY A N 1
ATOM 682 C CA . GLY A 1 92 ? 15.326 -8.234 -21.869 1.00 95.19 92 GLY A CA 1
ATOM 683 C C . GLY A 1 92 ? 14.446 -7.577 -20.801 1.00 95.19 92 GLY A C 1
ATOM 684 O O . GLY A 1 92 ? 14.128 -6.391 -20.836 1.00 95.19 92 GLY A O 1
ATOM 685 N N . PHE A 1 93 ? 13.994 -8.387 -19.841 1.00 95.75 93 PHE A N 1
ATOM 686 C CA . PHE A 1 93 ? 13.018 -7.968 -18.826 1.00 95.75 93 PHE A CA 1
ATOM 687 C C . PHE A 1 93 ? 13.625 -7.124 -17.693 1.00 95.75 93 PHE A C 1
ATOM 689 O O . PHE A 1 93 ? 12.976 -6.200 -17.196 1.00 95.75 93 PHE A O 1
ATOM 696 N N . CYS A 1 94 ? 14.853 -7.451 -17.284 1.00 96.56 94 CYS A N 1
ATOM 697 C CA . CYS A 1 94 ? 15.561 -6.822 -16.174 1.00 96.56 94 CYS A CA 1
ATOM 698 C C . CYS A 1 94 ? 16.935 -6.355 -16.650 1.00 96.56 94 CYS A C 1
ATOM 700 O O . CYS A 1 94 ? 17.816 -7.169 -16.924 1.00 96.56 94 CYS A O 1
ATOM 702 N N . PHE A 1 95 ? 17.096 -5.042 -16.744 1.00 95.50 95 PHE A N 1
ATOM 703 C CA . PHE A 1 95 ? 18.353 -4.384 -17.068 1.00 95.50 95 PHE A CA 1
ATOM 704 C C . PHE A 1 95 ? 18.358 -3.007 -16.391 1.00 95.50 95 PHE A C 1
ATOM 706 O O . PHE A 1 95 ? 17.297 -2.400 -16.259 1.00 95.50 95 PHE A O 1
ATOM 713 N N . PRO A 1 96 ? 19.514 -2.501 -15.935 1.00 92.44 96 PRO A N 1
ATOM 714 C CA . PRO A 1 96 ? 19.553 -1.286 -15.125 1.00 92.44 96 PRO A CA 1
ATOM 715 C C . PRO A 1 96 ? 19.178 -0.028 -15.923 1.00 92.44 96 PRO A C 1
ATOM 717 O O . PRO A 1 96 ? 18.372 0.783 -15.467 1.00 92.44 96 PRO A O 1
ATOM 720 N N . CYS A 1 97 ? 19.790 0.151 -17.097 1.00 92.81 97 CYS A N 1
ATOM 721 C CA . CYS A 1 97 ? 19.669 1.312 -17.983 1.00 92.81 97 CYS A CA 1
ATOM 722 C C . CYS A 1 97 ? 20.120 0.921 -19.406 1.00 92.81 97 CYS A C 1
ATOM 724 O O . CYS A 1 97 ? 20.871 -0.040 -19.564 1.00 92.81 97 CYS A O 1
ATOM 726 N N . ASP A 1 98 ? 19.761 1.729 -20.400 1.00 92.62 98 ASP A N 1
ATOM 727 C CA . ASP A 1 98 ? 20.329 1.776 -21.759 1.00 92.62 98 ASP A CA 1
ATOM 728 C C . ASP A 1 98 ? 21.246 3.018 -21.921 1.00 92.62 98 ASP A C 1
ATOM 730 O O . ASP A 1 98 ? 21.027 3.909 -22.739 1.00 92.62 98 ASP A O 1
ATOM 734 N N . GLY A 1 99 ? 22.224 3.160 -21.018 1.00 89.81 99 GLY A N 1
ATOM 735 C CA . GLY A 1 99 ? 23.198 4.262 -21.024 1.00 89.81 99 GLY A CA 1
ATOM 736 C C . GLY A 1 99 ? 22.697 5.635 -20.530 1.00 89.81 99 GLY A C 1
ATOM 737 O O . GLY A 1 99 ? 21.550 5.821 -20.124 1.00 89.81 99 GLY A O 1
ATOM 738 N N . ILE A 1 100 ? 23.608 6.616 -20.529 1.00 86.25 100 ILE A N 1
ATOM 739 C CA . ILE A 1 100 ? 23.369 8.009 -20.075 1.00 86.25 100 ILE A CA 1
ATOM 740 C C . ILE A 1 100 ? 22.809 8.883 -21.214 1.00 86.25 100 ILE A C 1
ATOM 742 O O . ILE A 1 100 ? 22.352 10.008 -21.005 1.00 86.25 100 ILE A O 1
ATOM 746 N N . GLU A 1 101 ? 22.833 8.367 -22.438 1.00 83.44 101 GLU A N 1
ATOM 747 C CA . GLU A 1 101 ? 22.363 9.083 -23.613 1.00 83.44 101 GLU A CA 1
ATOM 748 C C . GLU A 1 101 ? 20.873 9.447 -23.498 1.00 83.44 101 GLU A C 1
ATOM 750 O O . GLU A 1 101 ? 20.119 8.901 -22.690 1.00 83.44 101 GLU A O 1
ATOM 755 N N . ARG A 1 102 ? 20.438 10.422 -24.307 1.00 85.94 102 ARG A N 1
ATOM 756 C CA . ARG A 1 102 ? 19.034 10.877 -24.380 1.00 85.94 102 ARG A CA 1
ATOM 757 C C . ARG A 1 102 ? 18.473 11.466 -23.072 1.00 85.94 102 ARG A C 1
ATOM 759 O O . ARG A 1 102 ? 17.259 11.536 -22.909 1.00 85.94 102 ARG A O 1
ATOM 766 N N . GLY A 1 103 ? 19.345 11.934 -22.175 1.00 89.38 103 GLY A N 1
ATOM 767 C CA . GLY A 1 103 ? 18.962 12.530 -20.888 1.00 89.38 103 GLY A CA 1
ATOM 768 C C . GLY A 1 103 ? 18.875 11.530 -19.730 1.00 89.38 103 GLY A C 1
ATOM 769 O O . GLY A 1 103 ? 18.451 11.917 -18.643 1.00 89.38 103 GLY A O 1
ATOM 770 N N . GLY A 1 104 ? 19.301 10.280 -19.948 1.00 90.44 104 GLY A N 1
ATOM 771 C CA . GLY A 1 104 ? 19.295 9.203 -18.960 1.00 90.44 104 GLY A CA 1
ATOM 772 C C . GLY A 1 104 ? 18.139 8.223 -19.163 1.00 90.44 104 GLY A C 1
ATOM 773 O O . GLY A 1 104 ? 16.982 8.609 -19.319 1.00 90.44 104 GLY A O 1
ATOM 774 N N . THR A 1 105 ? 18.457 6.930 -19.142 1.00 92.00 105 THR A N 1
ATOM 775 C 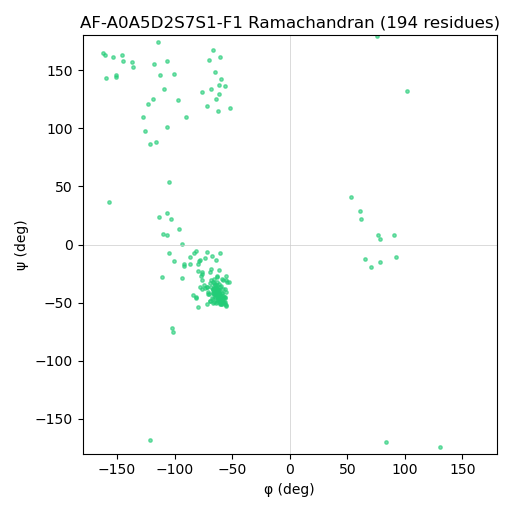CA . THR A 1 105 ? 17.510 5.827 -19.393 1.00 92.00 105 THR A CA 1
ATOM 776 C C . THR A 1 105 ? 17.283 4.962 -18.146 1.00 92.00 105 THR A C 1
ATOM 778 O O . THR A 1 105 ? 16.912 3.792 -18.239 1.00 92.00 105 THR A O 1
ATOM 781 N N . CYS A 1 106 ? 17.525 5.519 -16.958 1.00 92.88 106 CYS A N 1
ATOM 782 C CA . CYS A 1 106 ? 17.330 4.807 -15.701 1.00 92.88 106 CYS A CA 1
ATOM 783 C C . CYS A 1 106 ? 15.877 4.349 -15.538 1.00 92.88 106 CYS A C 1
ATOM 785 O O . CYS A 1 106 ? 14.944 5.076 -15.880 1.00 92.88 106 CYS A O 1
ATOM 787 N N . GLN A 1 107 ? 15.696 3.158 -14.964 1.00 93.69 107 GLN A N 1
ATOM 788 C CA . GLN A 1 107 ? 14.388 2.618 -14.582 1.00 93.69 107 GLN A CA 1
ATOM 789 C C . GLN A 1 107 ? 13.396 2.422 -15.742 1.00 93.69 107 GLN A C 1
ATOM 791 O O . GLN A 1 107 ? 12.175 2.499 -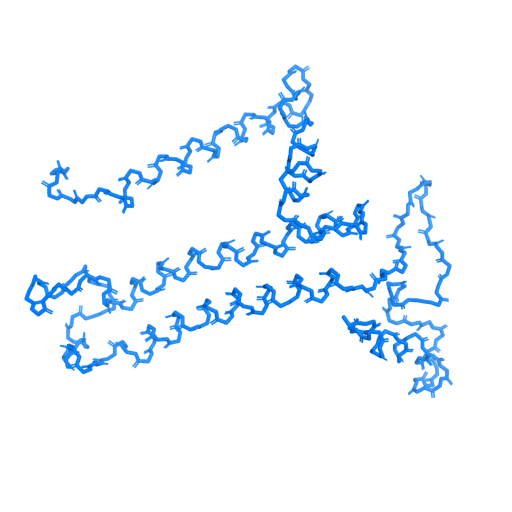15.579 1.00 93.69 107 GLN A O 1
ATOM 796 N N . VAL A 1 108 ? 13.907 2.166 -16.947 1.00 95.19 108 VAL A N 1
ATOM 797 C CA . VAL A 1 108 ? 13.072 1.904 -18.126 1.00 95.19 108 VAL A CA 1
ATOM 798 C C . VAL A 1 108 ? 12.680 0.435 -18.268 1.00 95.19 108 VAL A C 1
ATOM 800 O O . VAL A 1 108 ? 11.748 0.155 -19.031 1.00 95.19 108 VAL A O 1
ATOM 803 N N . SER A 1 109 ? 13.352 -0.498 -17.585 1.00 96.00 109 SER A N 1
ATOM 804 C CA . SER A 1 109 ? 13.058 -1.926 -17.725 1.00 96.00 109 SER A CA 1
ATOM 805 C C . SER A 1 109 ? 11.702 -2.284 -17.113 1.00 96.00 109 SER A C 1
ATOM 807 O O . SER A 1 109 ? 11.148 -1.564 -16.275 1.00 96.00 109 SER A O 1
ATOM 809 N N . THR A 1 110 ? 11.133 -3.409 -17.542 1.00 96.38 110 THR A N 1
ATOM 810 C CA . THR A 1 110 ? 9.870 -3.903 -16.977 1.00 96.38 110 THR A CA 1
ATOM 811 C C . THR A 1 110 ? 10.046 -4.278 -15.507 1.00 96.38 110 THR A C 1
ATOM 813 O O . THR A 1 110 ? 9.150 -4.028 -14.700 1.00 96.38 110 THR A O 1
ATOM 816 N N . TRP A 1 111 ? 11.218 -4.800 -15.135 1.00 97.88 111 TRP A N 1
ATOM 817 C CA . TRP A 1 111 ? 11.567 -5.067 -13.743 1.00 97.88 111 TRP A CA 1
ATOM 818 C C . TRP A 1 111 ? 11.517 -3.812 -12.866 1.00 97.88 111 TRP A C 1
ATOM 820 O O . TRP A 1 111 ? 10.952 -3.854 -11.775 1.00 97.88 111 TRP A O 1
ATOM 830 N N . ASP A 1 112 ? 12.008 -2.675 -13.357 1.00 97.62 112 ASP A N 1
ATOM 831 C CA . ASP A 1 112 ? 11.972 -1.422 -12.594 1.00 97.62 112 ASP A CA 1
ATOM 832 C C . ASP A 1 112 ? 10.538 -0.926 -12.354 1.00 97.62 112 ASP A C 1
ATOM 834 O O . ASP A 1 112 ? 10.242 -0.318 -11.324 1.00 97.62 112 ASP A O 1
ATOM 838 N N . HIS A 1 113 ? 9.610 -1.240 -13.265 1.00 97.94 113 HIS A N 1
ATOM 839 C CA . HIS A 1 113 ? 8.188 -0.956 -13.060 1.00 97.94 113 HIS A CA 1
ATOM 840 C C . HIS A 1 113 ? 7.577 -1.882 -12.003 1.00 97.94 113 HIS A C 1
ATOM 842 O O . HIS A 1 113 ? 6.756 -1.426 -11.211 1.00 97.94 113 HIS A O 1
ATOM 848 N N . VAL A 1 114 ? 7.993 -3.153 -11.935 1.00 98.19 114 VAL A N 1
ATOM 849 C CA . VAL A 1 114 ? 7.612 -4.048 -10.826 1.00 98.19 114 VAL A CA 1
ATOM 850 C C . VAL A 1 114 ? 8.153 -3.502 -9.505 1.00 98.19 114 VAL A C 1
ATOM 852 O O . VAL A 1 114 ? 7.400 -3.396 -8.539 1.00 98.19 114 VAL A O 1
ATOM 855 N N . PHE A 1 115 ? 9.418 -3.082 -9.475 1.00 97.94 115 PHE A N 1
ATOM 856 C CA . PHE A 1 115 ? 10.046 -2.465 -8.308 1.00 97.94 115 PHE A CA 1
ATOM 857 C C . PHE A 1 115 ? 9.279 -1.225 -7.823 1.00 97.94 115 PHE A C 1
ATOM 859 O O . PHE A 1 115 ? 8.896 -1.164 -6.656 1.00 97.94 115 PHE A O 1
ATOM 866 N N . LEU A 1 116 ? 8.968 -0.274 -8.710 1.00 97.75 116 LEU A N 1
ATOM 867 C CA . LEU A 1 116 ? 8.161 0.901 -8.361 1.00 97.75 116 LEU A CA 1
ATOM 868 C C . LEU A 1 116 ? 6.731 0.514 -7.939 1.00 97.75 116 LEU A C 1
ATOM 870 O O . LEU A 1 116 ? 6.170 1.096 -7.006 1.00 97.75 116 LEU A O 1
ATOM 874 N N . GLY A 1 117 ? 6.156 -0.494 -8.597 1.00 97.88 117 GLY A N 1
ATOM 875 C CA . GLY A 1 117 ? 4.849 -1.053 -8.270 1.00 97.88 117 GLY A CA 1
ATOM 876 C C . GLY A 1 117 ? 4.782 -1.609 -6.847 1.00 97.88 117 GLY A C 1
ATOM 877 O O . GLY A 1 117 ? 3.766 -1.421 -6.181 1.00 97.88 117 GLY A O 1
ATOM 878 N N . LEU A 1 118 ? 5.865 -2.207 -6.332 1.00 98.19 118 LEU A N 1
ATOM 879 C CA . LEU A 1 118 ? 5.927 -2.704 -4.952 1.00 98.19 118 LEU A CA 1
ATOM 880 C C . LEU A 1 118 ? 5.778 -1.583 -3.913 1.00 98.19 118 LEU A C 1
ATOM 882 O O . LEU A 1 118 ? 5.085 -1.781 -2.915 1.00 98.19 118 LEU A O 1
ATOM 886 N N . PHE A 1 119 ? 6.352 -0.397 -4.143 1.00 98.06 119 PHE A N 1
ATOM 887 C CA . PHE A 1 119 ? 6.182 0.747 -3.231 1.00 98.06 119 PHE A CA 1
ATOM 888 C C . PHE A 1 119 ? 4.740 1.253 -3.209 1.00 98.06 119 PHE A C 1
ATOM 890 O O . PHE A 1 119 ? 4.192 1.542 -2.143 1.00 98.06 119 PHE A O 1
ATOM 897 N N . TRP A 1 120 ? 4.102 1.333 -4.376 1.00 98.38 120 TRP A N 1
ATOM 898 C CA . TRP A 1 120 ? 2.714 1.782 -4.476 1.00 98.38 120 TRP A CA 1
ATOM 899 C C . TRP A 1 120 ? 1.722 0.754 -3.942 1.00 98.38 120 TRP A C 1
ATOM 901 O O . TRP A 1 120 ? 0.778 1.124 -3.246 1.00 98.38 120 TRP A O 1
ATOM 911 N N . MET A 1 121 ? 1.995 -0.531 -4.157 1.00 98.31 121 MET A N 1
ATOM 912 C CA . MET A 1 121 ? 1.273 -1.623 -3.516 1.00 98.31 121 MET A CA 1
ATOM 913 C C . MET A 1 121 ? 1.418 -1.554 -1.989 1.00 98.31 121 MET A C 1
ATOM 915 O O . MET A 1 121 ? 0.412 -1.636 -1.284 1.00 98.31 121 MET A O 1
ATOM 919 N N . TYR A 1 122 ? 2.637 -1.362 -1.465 1.00 98.12 122 TYR A N 1
ATOM 920 C CA . TYR A 1 122 ? 2.871 -1.194 -0.027 1.00 98.12 122 TYR A CA 1
ATOM 921 C C . TYR A 1 122 ? 2.063 -0.020 0.537 1.00 98.12 122 TYR A C 1
ATOM 923 O O . TYR A 1 122 ? 1.403 -0.172 1.566 1.00 98.12 122 TYR A O 1
ATOM 931 N N . ASN A 1 123 ? 2.062 1.121 -0.156 1.00 97.31 123 ASN A N 1
ATOM 932 C CA . ASN A 1 123 ? 1.271 2.289 0.223 1.00 97.31 123 ASN A CA 1
ATOM 933 C C . ASN A 1 123 ? -0.235 1.964 0.234 1.00 97.31 123 ASN A C 1
ATOM 935 O O . ASN A 1 123 ? -0.900 2.149 1.252 1.00 97.31 123 ASN A O 1
ATOM 939 N N . SER A 1 124 ? -0.753 1.383 -0.852 1.00 97.75 124 SER A N 1
ATOM 940 C CA . SER A 1 124 ? -2.170 1.025 -0.984 1.00 97.75 124 SER A CA 1
ATOM 941 C C . SER A 1 124 ? -2.637 0.081 0.129 1.00 97.75 124 SER A C 1
ATOM 943 O O . SER A 1 124 ? -3.612 0.364 0.828 1.00 97.75 124 SER A O 1
ATOM 945 N N . ILE A 1 125 ? -1.893 -1.002 0.371 1.00 97.88 125 ILE A N 1
ATOM 946 C CA . ILE A 1 125 ? -2.227 -1.981 1.414 1.00 97.88 125 ILE A CA 1
ATOM 947 C C . ILE A 1 125 ? -2.115 -1.361 2.814 1.00 97.88 125 ILE A C 1
ATOM 949 O O . ILE A 1 125 ? -2.938 -1.664 3.681 1.00 97.88 125 ILE A O 1
ATOM 953 N N . SER A 1 126 ? -1.127 -0.494 3.052 1.00 97.19 126 SER A N 1
ATOM 954 C CA . SER A 1 126 ? -0.960 0.181 4.346 1.00 97.19 126 SER A CA 1
ATOM 955 C C . SER A 1 126 ? -2.157 1.071 4.671 1.00 97.19 126 SER A C 1
ATOM 957 O O . SER A 1 126 ? -2.701 0.970 5.770 1.00 97.19 126 SER A O 1
ATOM 959 N N . VAL A 1 127 ? -2.628 1.870 3.706 1.00 96.00 127 VAL A N 1
ATOM 960 C CA . VAL A 1 127 ? -3.816 2.720 3.892 1.00 96.00 127 VAL A CA 1
ATOM 961 C C . VAL A 1 127 ? -5.061 1.875 4.165 1.00 96.00 127 VAL A C 1
ATOM 963 O O . VAL A 1 127 ? -5.787 2.178 5.107 1.00 96.00 127 VAL A O 1
ATOM 966 N N . VAL A 1 128 ? -5.273 0.773 3.434 1.00 96.75 128 VAL A N 1
ATOM 967 C CA . VAL A 1 128 ? -6.422 -0.127 3.663 1.00 96.75 128 VAL A CA 1
ATOM 968 C C . VAL A 1 128 ? -6.392 -0.735 5.067 1.00 96.75 128 VAL A C 1
ATOM 970 O O . VAL A 1 128 ? -7.419 -0.777 5.748 1.00 96.75 128 VAL A O 1
ATOM 973 N N . LYS A 1 129 ? -5.220 -1.183 5.536 1.00 96.69 129 LYS A N 1
ATOM 974 C CA . LYS A 1 129 ? -5.071 -1.739 6.891 1.00 96.69 129 LYS A CA 1
ATOM 975 C C . LYS A 1 129 ? -5.286 -0.685 7.974 1.00 96.69 129 LYS A C 1
ATOM 977 O O . LYS A 1 129 ? -5.940 -0.980 8.973 1.00 96.69 129 LYS A O 1
ATOM 982 N N . PHE A 1 130 ? -4.759 0.524 7.789 1.00 94.75 130 PHE A N 1
ATOM 983 C CA . PHE A 1 130 ? -4.983 1.631 8.718 1.00 94.75 130 PHE A CA 1
ATOM 984 C C . PHE A 1 130 ? -6.450 2.049 8.754 1.00 94.75 130 PHE A C 1
ATOM 986 O O . PHE A 1 130 ? -6.996 2.177 9.846 1.00 94.75 130 PHE A O 1
ATOM 993 N N . HIS A 1 131 ? -7.103 2.153 7.595 1.00 93.50 131 HIS A N 1
ATOM 994 C CA . HIS A 1 131 ? -8.538 2.395 7.495 1.00 93.50 131 HIS A CA 1
ATOM 995 C C . HIS A 1 131 ? -9.345 1.355 8.266 1.00 93.50 131 HIS A C 1
ATOM 997 O O . HIS A 1 131 ? -10.148 1.724 9.118 1.00 93.50 131 HIS A O 1
ATOM 1003 N N . PHE A 1 132 ? -9.091 0.068 8.028 1.00 94.12 132 PHE A N 1
ATOM 1004 C CA . PHE A 1 132 ? -9.798 -1.003 8.721 1.00 94.12 132 PHE A CA 1
ATOM 1005 C C . PHE A 1 132 ? -9.594 -0.942 10.240 1.00 94.12 132 PHE A C 1
ATOM 1007 O O . PHE A 1 132 ? -10.562 -0.948 10.995 1.00 94.12 132 PHE A O 1
ATOM 1014 N N . ASN A 1 133 ? -8.343 -0.848 10.697 1.00 93.75 133 ASN A N 1
ATOM 1015 C CA . ASN A 1 133 ? -8.031 -0.844 12.126 1.00 93.75 133 ASN A CA 1
ATOM 1016 C C . ASN A 1 133 ? -8.674 0.350 12.847 1.00 93.75 133 ASN A C 1
ATOM 1018 O O . ASN A 1 133 ? -9.247 0.203 13.923 1.00 93.75 133 ASN A O 1
ATOM 1022 N N . TRP A 1 134 ? -8.618 1.525 12.225 1.00 90.50 134 TRP A N 1
ATOM 1023 C CA . TRP A 1 134 ? -9.258 2.722 12.743 1.00 90.50 134 TRP A CA 1
ATOM 1024 C C . TRP A 1 134 ? -10.789 2.610 12.763 1.00 90.50 134 TRP A C 1
ATOM 1026 O O . TRP A 1 134 ? -11.395 2.876 13.802 1.00 90.50 134 TRP A O 1
ATOM 1036 N N . LYS A 1 135 ? -11.410 2.189 11.652 1.00 92.38 135 LYS A N 1
ATOM 1037 C CA . LYS A 1 135 ? -12.873 2.145 11.506 1.00 92.38 135 LYS A CA 1
ATOM 1038 C C . LYS A 1 135 ? -13.522 1.180 12.494 1.00 92.38 135 LYS A C 1
ATOM 1040 O O . LYS A 1 135 ? -14.614 1.433 12.985 1.00 92.38 135 LYS A O 1
ATOM 1045 N N . MET A 1 136 ? -12.826 0.096 12.834 1.00 91.50 136 MET A N 1
ATOM 1046 C CA . MET A 1 136 ? -13.290 -0.862 13.843 1.00 91.50 136 MET A CA 1
ATOM 1047 C C . MET A 1 136 ? -13.171 -0.342 15.287 1.00 91.50 136 MET A C 1
ATOM 1049 O O . MET A 1 136 ? -13.717 -0.965 16.195 1.00 91.50 136 MET A O 1
ATOM 1053 N N . GLN A 1 137 ? -12.463 0.769 15.518 1.00 89.38 137 GLN A N 1
ATOM 1054 C CA . GLN A 1 137 ? -12.274 1.371 16.843 1.00 89.38 137 GLN A CA 1
ATOM 1055 C C . GLN A 1 137 ? -13.004 2.711 17.016 1.00 89.38 137 GLN A C 1
ATOM 1057 O O . GLN A 1 137 ? -13.322 3.080 18.146 1.00 89.38 137 GLN A O 1
ATOM 1062 N N . SER A 1 138 ? -13.235 3.467 15.938 1.00 84.50 138 SER A N 1
ATOM 1063 C CA . SER A 1 138 ? -13.810 4.815 16.008 1.00 84.50 138 SER A CA 1
ATOM 1064 C C . SER A 1 138 ? -14.377 5.296 14.668 1.00 84.50 138 SER A C 1
ATOM 1066 O O . SER A 1 138 ? -14.030 4.768 13.617 1.00 84.50 138 SER A O 1
ATOM 1068 N N . ASP A 1 139 ? -15.182 6.364 14.711 1.00 77.12 139 ASP A N 1
ATOM 1069 C CA . ASP A 1 139 ? -15.873 6.937 13.543 1.00 77.12 139 ASP A CA 1
ATOM 1070 C C . ASP A 1 139 ? -15.346 8.316 13.080 1.00 77.12 139 ASP A C 1
ATOM 1072 O O . ASP A 1 139 ? -15.944 8.943 12.205 1.00 77.12 139 ASP A O 1
ATOM 1076 N N . ASN A 1 140 ? -14.223 8.824 13.612 1.00 74.06 140 ASN A N 1
ATOM 1077 C CA . ASN A 1 140 ? -13.661 10.128 13.200 1.00 74.06 140 ASN A CA 1
ATOM 1078 C C . ASN A 1 140 ? -12.242 10.047 12.594 1.00 74.06 140 ASN A C 1
ATOM 1080 O O . ASN A 1 140 ? -11.368 9.516 13.257 1.00 74.06 140 ASN A O 1
ATOM 1084 N N . SER A 1 141 ? -11.993 10.565 11.378 1.00 73.25 141 SER A N 1
ATOM 1085 C CA . SER A 1 141 ? -10.625 10.695 10.811 1.00 73.25 141 SER A CA 1
ATOM 1086 C C . SER A 1 141 ? -10.457 11.762 9.711 1.00 73.25 141 SER A C 1
ATOM 1088 O O . SER A 1 141 ? -9.683 11.616 8.765 1.00 73.25 141 SER A O 1
ATOM 1090 N N . ILE A 1 142 ? -11.156 12.892 9.839 1.00 77.56 142 ILE A N 1
ATOM 1091 C CA . ILE A 1 142 ? -11.286 13.907 8.771 1.00 77.56 142 ILE A CA 1
ATOM 1092 C C . ILE A 1 142 ? -10.002 14.674 8.390 1.00 77.56 142 ILE A C 1
ATOM 1094 O O . ILE A 1 142 ? -10.014 15.405 7.403 1.00 77.56 142 ILE A O 1
ATOM 1098 N N . THR A 1 143 ? -8.898 14.553 9.139 1.00 88.19 143 THR A N 1
ATOM 1099 C CA . THR A 1 143 ? -7.644 15.271 8.832 1.00 88.19 143 THR A CA 1
ATOM 1100 C C . THR A 1 143 ? -6.409 14.386 8.961 1.00 88.19 143 THR A C 1
ATOM 1102 O O . THR A 1 143 ? -6.366 13.485 9.793 1.00 88.19 143 THR A O 1
ATOM 1105 N N . ILE A 1 144 ? -5.351 14.703 8.209 1.00 90.19 144 ILE A N 1
ATOM 1106 C CA . ILE A 1 144 ? -4.040 14.036 8.328 1.00 90.19 144 ILE A CA 1
ATOM 1107 C C . ILE A 1 144 ? -3.477 14.159 9.756 1.00 90.19 144 ILE A C 1
ATOM 1109 O O . ILE A 1 144 ? -2.920 13.204 10.287 1.00 90.19 144 ILE A O 1
ATOM 1113 N N . ASN A 1 145 ? -3.664 15.310 10.413 1.00 92.25 145 ASN A N 1
ATOM 1114 C CA . ASN A 1 145 ? -3.218 15.503 11.797 1.00 92.25 145 ASN A CA 1
ATOM 1115 C C . ASN A 1 145 ? -3.938 14.559 12.774 1.00 92.25 145 ASN A C 1
ATOM 1117 O O . ASN A 1 145 ? -3.336 14.081 13.730 1.00 92.25 145 ASN A O 1
ATOM 1121 N N . TRP A 1 146 ? -5.212 14.258 12.516 1.00 90.56 146 TRP A N 1
ATOM 1122 C CA . TRP A 1 146 ? -5.957 13.269 13.290 1.00 90.56 146 TRP A CA 1
ATOM 1123 C C . TRP A 1 146 ? -5.340 11.870 13.139 1.00 90.56 146 TRP A C 1
ATOM 1125 O O . TRP A 1 146 ? -5.038 11.228 14.141 1.00 90.56 146 TRP A O 1
ATOM 1135 N N . TRP A 1 147 ? -5.041 11.437 11.905 1.00 91.44 147 TRP A N 1
ATOM 1136 C CA . TRP A 1 147 ? -4.357 10.158 11.650 1.00 91.44 147 TRP A CA 1
ATOM 1137 C C . TRP A 1 147 ? -3.016 10.052 12.381 1.00 91.44 147 TRP A C 1
ATOM 1139 O O . TRP A 1 147 ? -2.673 8.995 12.907 1.00 91.44 147 TRP A O 1
ATOM 1149 N N . LEU A 1 148 ? -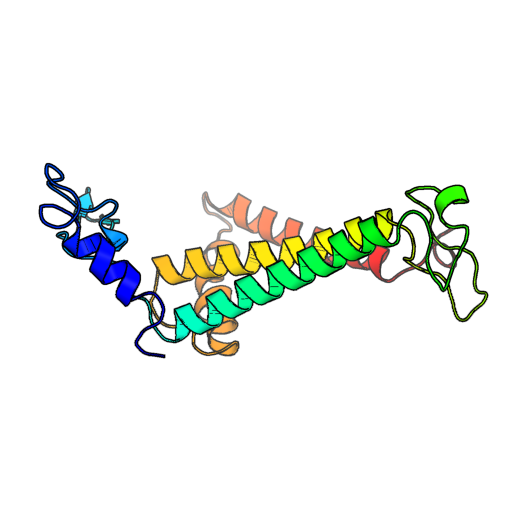2.262 11.149 12.449 1.00 94.00 148 LEU A N 1
ATOM 1150 C CA . LEU A 1 148 ? -0.988 11.172 13.156 1.00 94.00 148 LEU A CA 1
ATOM 1151 C C . LEU A 1 148 ? -1.166 11.129 14.678 1.00 94.00 148 LEU A C 1
ATOM 1153 O O . LEU A 1 148 ? -0.535 10.311 15.342 1.00 94.00 148 LEU A O 1
ATOM 1157 N N . ARG A 1 149 ? -1.997 12.011 15.238 1.00 94.06 149 ARG A N 1
ATOM 1158 C CA . ARG A 1 149 ? -2.116 12.190 16.690 1.00 94.06 149 ARG A CA 1
ATOM 1159 C C . ARG A 1 149 ? -2.994 11.124 17.341 1.00 94.06 149 ARG A C 1
ATOM 1161 O O . ARG A 1 149 ? -2.577 10.477 18.297 1.00 94.06 149 ARG A O 1
ATOM 1168 N N . ASP A 1 150 ? -4.211 10.960 16.846 1.00 92.50 150 ASP A N 1
ATOM 1169 C CA . ASP A 1 150 ? -5.247 10.188 17.537 1.00 92.50 150 ASP A CA 1
ATOM 1170 C C . ASP A 1 150 ? -5.258 8.715 17.114 1.00 92.50 150 ASP A C 1
ATOM 1172 O O . ASP A 1 150 ? -5.771 7.870 17.845 1.00 92.50 150 ASP A O 1
ATOM 1176 N N . PHE A 1 151 ? -4.648 8.387 15.970 1.00 93.12 151 PHE A N 1
ATOM 1177 C CA . PHE A 1 151 ? -4.424 7.003 15.561 1.00 93.12 151 PHE A CA 1
ATOM 1178 C C . PHE A 1 151 ? -2.974 6.566 15.794 1.00 93.12 151 PHE A C 1
ATOM 1180 O O . PHE A 1 151 ? -2.725 5.802 16.721 1.00 93.12 151 PHE A O 1
ATOM 1187 N N . LEU A 1 152 ? -2.002 7.054 15.014 1.00 95.25 152 LEU A N 1
ATOM 1188 C CA . LEU A 1 152 ? -0.627 6.536 15.077 1.00 95.25 152 LEU A CA 1
ATOM 1189 C C . LEU A 1 152 ? 0.054 6.790 16.428 1.00 95.25 152 LEU A C 1
ATOM 1191 O O . LEU A 1 152 ? 0.594 5.859 17.017 1.00 95.25 152 LEU A O 1
ATOM 1195 N N . TRP A 1 153 ? 0.032 8.025 16.931 1.00 95.94 153 TRP A N 1
ATOM 1196 C CA . TRP A 1 153 ? 0.692 8.367 18.193 1.00 95.94 153 TRP A CA 1
ATOM 1197 C C . TRP A 1 153 ? -0.018 7.731 19.392 1.00 95.94 153 TRP A C 1
ATOM 1199 O O . TRP A 1 153 ? 0.627 7.058 20.196 1.00 95.94 153 TRP A O 1
ATOM 1209 N N . ALA A 1 154 ? -1.345 7.866 19.483 1.00 94.38 154 ALA A N 1
ATOM 1210 C CA . ALA A 1 154 ? -2.109 7.304 20.595 1.00 94.38 154 ALA A CA 1
ATOM 1211 C C . ALA A 1 154 ? -2.004 5.765 20.673 1.00 94.38 154 ALA A C 1
ATOM 1213 O O . ALA A 1 154 ? -1.748 5.214 21.74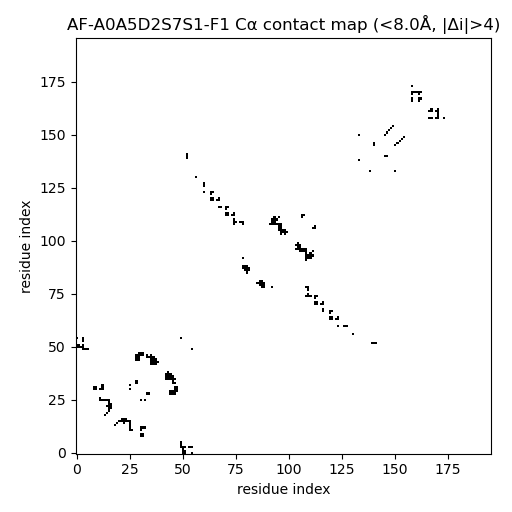8 1.00 94.38 154 ALA A O 1
ATOM 1214 N N . GLN A 1 155 ? -2.135 5.064 19.539 1.00 95.00 155 GLN A N 1
ATOM 1215 C CA . GLN A 1 155 ? -2.117 3.592 19.484 1.00 95.00 155 GLN A CA 1
ATOM 1216 C C . GLN A 1 155 ? -0.702 2.991 19.453 1.00 95.00 155 GLN A C 1
ATOM 1218 O O . GLN A 1 155 ? -0.541 1.775 19.546 1.00 95.00 155 GLN A O 1
ATOM 1223 N N . ALA A 1 156 ? 0.346 3.812 19.333 1.00 96.56 156 ALA A N 1
ATOM 1224 C CA . ALA A 1 156 ? 1.721 3.346 19.505 1.00 96.56 156 ALA A CA 1
ATOM 1225 C C . ALA A 1 156 ? 2.112 3.200 20.987 1.00 96.56 156 ALA A C 1
ATOM 1227 O O . ALA A 1 156 ? 3.125 2.566 21.293 1.00 96.56 156 ALA A O 1
ATOM 1228 N N . SER A 1 157 ? 1.326 3.755 21.918 1.00 96.56 157 SER A N 1
ATOM 1229 C CA . SER A 1 157 ? 1.640 3.753 23.355 1.00 96.56 157 SER A CA 1
ATOM 1230 C C . SER A 1 157 ? 1.885 2.344 23.914 1.00 96.56 157 SER A C 1
ATOM 1232 O O . SER A 1 157 ? 2.849 2.132 24.651 1.00 96.56 157 SER A O 1
ATOM 1234 N N . GLN A 1 158 ? 1.091 1.356 23.495 1.00 96.06 158 GLN A N 1
ATOM 1235 C CA . GLN A 1 158 ? 1.209 -0.028 23.953 1.00 96.06 158 GLN A CA 1
ATOM 1236 C C . GLN A 1 158 ? 2.513 -0.686 23.483 1.00 96.06 158 GLN A C 1
ATOM 1238 O O . GLN A 1 158 ? 3.119 -1.439 24.243 1.00 96.06 158 GLN A O 1
ATOM 1243 N N . VAL A 1 159 ? 2.969 -0.410 22.252 1.00 97.19 159 VAL A N 1
ATOM 1244 C CA . VAL A 1 159 ? 4.204 -1.015 21.723 1.00 97.19 159 VAL A CA 1
ATOM 1245 C C . VAL A 1 159 ? 5.453 -0.363 22.316 1.00 97.19 159 VAL A C 1
ATOM 1247 O O . VAL A 1 159 ? 6.393 -1.078 22.667 1.00 97.19 159 VAL A O 1
ATOM 1250 N N . ILE A 1 160 ? 5.455 0.959 22.523 1.00 96.94 160 ILE A N 1
ATOM 1251 C CA . ILE A 1 160 ? 6.624 1.672 23.072 1.00 96.94 160 ILE A CA 1
ATOM 1252 C C . ILE A 1 160 ? 6.790 1.477 24.587 1.00 96.94 160 ILE A C 1
ATOM 1254 O O . ILE A 1 160 ? 7.909 1.533 25.087 1.00 96.94 160 ILE A O 1
ATOM 1258 N N . GLN A 1 161 ? 5.706 1.190 25.317 1.00 97.44 161 GLN A N 1
ATOM 1259 C CA . GLN A 1 161 ? 5.738 0.892 26.758 1.00 97.44 161 GLN A CA 1
ATOM 1260 C C . GLN A 1 161 ? 5.772 -0.619 27.059 1.00 97.44 161 GLN A C 1
ATOM 1262 O O . GLN A 1 161 ? 5.563 -1.034 28.194 1.00 97.44 161 GLN A O 1
ATOM 1267 N N . SER A 1 162 ? 6.033 -1.466 26.057 1.00 97.69 162 SER A N 1
ATOM 1268 C CA . SER A 1 162 ? 5.942 -2.928 26.197 1.00 97.69 162 SER A CA 1
ATOM 1269 C C . SER A 1 162 ? 7.129 -3.592 26.915 1.00 97.69 162 SER A C 1
ATOM 1271 O O . SER A 1 162 ? 7.040 -4.767 27.288 1.00 97.69 162 SER A O 1
ATOM 1273 N N . TYR A 1 163 ? 8.244 -2.886 27.117 1.00 96.50 163 TYR A N 1
ATOM 1274 C CA . TYR A 1 163 ? 9.438 -3.435 27.766 1.00 96.50 163 TYR A CA 1
ATOM 1275 C C . TYR A 1 163 ? 9.150 -3.883 29.207 1.00 96.50 163 TYR A C 1
ATOM 1277 O O . TYR A 1 163 ? 8.460 -3.202 29.955 1.00 96.50 163 TYR A O 1
ATOM 1285 N N . GLY A 1 164 ? 9.667 -5.052 29.598 1.00 95.62 164 GLY A N 1
ATOM 1286 C CA . GLY A 1 164 ? 9.377 -5.649 30.911 1.00 95.62 164 GLY A CA 1
ATOM 1287 C C . GLY A 1 164 ? 8.015 -6.350 31.011 1.00 95.62 164 GLY A C 1
ATOM 1288 O O . GLY A 1 164 ? 7.669 -6.841 32.081 1.00 95.62 164 GLY A O 1
ATOM 1289 N N . SER A 1 165 ? 7.259 -6.443 29.909 1.00 97.31 165 SER A N 1
ATOM 1290 C CA . SER A 1 165 ? 6.001 -7.197 29.823 1.00 97.31 165 SER A CA 1
ATOM 1291 C C . SER A 1 165 ? 6.098 -8.390 28.859 1.00 97.31 165 SER A C 1
ATOM 1293 O O . SER A 1 165 ? 7.073 -8.541 28.113 1.00 97.31 165 SER A O 1
ATOM 1295 N N . SER A 1 166 ? 5.042 -9.209 28.808 1.00 97.00 166 SER A N 1
ATOM 1296 C CA . SER A 1 166 ? 4.895 -10.287 27.816 1.00 97.00 166 SER A CA 1
ATOM 1297 C C . SER A 1 166 ? 4.796 -9.786 26.368 1.00 97.00 166 SER A C 1
ATOM 1299 O O . SER A 1 166 ? 4.958 -10.579 25.443 1.00 97.00 166 SER A O 1
ATOM 1301 N N . LEU A 1 167 ? 4.569 -8.483 26.150 1.00 97.12 167 LEU A N 1
ATOM 1302 C CA . LEU A 1 167 ? 4.517 -7.861 24.823 1.00 97.12 167 LEU A CA 1
ATOM 1303 C C . LEU A 1 167 ? 5.866 -7.279 24.366 1.00 97.12 167 LEU A C 1
ATOM 1305 O O . LEU A 1 167 ? 5.949 -6.748 23.262 1.00 97.12 167 LEU A O 1
ATOM 1309 N N . SER A 1 168 ? 6.925 -7.387 25.175 1.00 96.81 168 SER A N 1
ATOM 1310 C CA . SER A 1 168 ? 8.242 -6.782 24.900 1.00 96.81 168 SER A CA 1
ATOM 1311 C C . SER A 1 168 ? 8.855 -7.183 23.552 1.00 96.81 168 SER A C 1
ATOM 1313 O O . SER A 1 168 ? 9.533 -6.375 22.914 1.00 96.81 168 SER A O 1
ATOM 1315 N N . ALA A 1 169 ? 8.569 -8.396 23.066 1.00 97.62 169 ALA A N 1
ATOM 1316 C CA . ALA A 1 169 ? 8.999 -8.847 21.744 1.00 97.62 169 ALA A CA 1
ATOM 1317 C C . ALA A 1 169 ? 8.443 -7.967 20.606 1.00 97.62 169 ALA A C 1
ATOM 1319 O O . ALA A 1 169 ? 9.160 -7.694 19.644 1.00 97.62 169 ALA A O 1
ATOM 1320 N N . TYR A 1 170 ? 7.206 -7.464 20.725 1.00 97.62 170 TYR A N 1
ATOM 1321 C CA . TYR A 1 170 ? 6.629 -6.546 19.738 1.00 97.62 170 TYR A CA 1
ATOM 1322 C C . TYR A 1 170 ? 7.359 -5.200 19.721 1.00 97.62 170 TYR A C 1
ATOM 1324 O O . TYR A 1 170 ? 7.593 -4.665 18.641 1.00 97.62 170 TYR A O 1
ATOM 1332 N N . GLY A 1 171 ? 7.772 -4.685 20.885 1.00 97.56 171 GLY A N 1
ATOM 1333 C CA . GLY A 1 171 ? 8.595 -3.474 20.984 1.00 97.56 171 GLY A CA 1
ATOM 1334 C C . GLY A 1 171 ? 9.950 -3.627 20.288 1.00 97.56 171 GLY A C 1
ATOM 1335 O O . GLY A 1 171 ? 10.354 -2.765 19.508 1.00 97.56 171 GLY A O 1
ATOM 1336 N N . LEU A 1 172 ? 10.623 -4.765 20.487 1.00 97.44 172 LEU A N 1
ATOM 1337 C CA . LEU A 1 172 ? 11.893 -5.059 19.814 1.00 97.44 172 LEU A CA 1
ATOM 1338 C C . LEU A 1 172 ? 11.734 -5.192 18.294 1.00 97.44 172 LEU A C 1
ATOM 1340 O O . LEU A 1 172 ? 12.515 -4.607 17.543 1.00 97.44 172 LEU A O 1
ATOM 1344 N N . LEU A 1 173 ? 10.714 -5.921 17.829 1.00 98.31 173 LEU A N 1
ATOM 1345 C CA . LEU A 1 173 ? 10.427 -6.051 16.397 1.00 98.31 173 LEU A CA 1
ATOM 1346 C C . LEU A 1 173 ? 10.025 -4.713 15.768 1.00 98.31 173 LEU A C 1
ATOM 1348 O O . LEU A 1 173 ? 10.398 -4.449 14.627 1.00 98.31 173 LEU A O 1
ATOM 1352 N N . PHE A 1 174 ? 9.317 -3.854 16.503 1.00 98.06 174 PHE A N 1
ATOM 1353 C CA . PHE A 1 174 ? 8.972 -2.508 16.054 1.00 98.06 174 PHE A CA 1
ATOM 1354 C C . PHE A 1 174 ? 10.231 -1.677 15.775 1.00 98.06 174 PHE A C 1
ATOM 1356 O O . PHE A 1 174 ? 10.356 -1.127 14.679 1.00 98.06 174 PHE A O 1
ATOM 1363 N N . LEU A 1 175 ? 11.202 -1.648 16.698 1.00 98.06 175 LEU A N 1
ATOM 1364 C CA . LEU A 1 175 ? 12.486 -0.967 16.472 1.00 98.06 175 LEU A CA 1
ATOM 1365 C C . LEU A 1 175 ? 13.288 -1.618 15.338 1.00 98.06 175 LEU A C 1
ATOM 1367 O O . LEU A 1 175 ? 13.813 -0.915 14.475 1.00 98.06 175 LEU A O 1
ATOM 1371 N N . GLY A 1 176 ? 13.355 -2.951 15.310 1.00 98.38 176 GLY A N 1
ATOM 1372 C CA . GLY A 1 176 ? 14.050 -3.692 14.257 1.00 98.38 176 GLY A CA 1
ATOM 1373 C C . GLY A 1 176 ? 13.494 -3.389 12.863 1.00 98.38 176 GLY A C 1
ATOM 1374 O O . GLY A 1 176 ? 14.260 -3.152 11.932 1.00 98.38 176 GLY A O 1
ATOM 1375 N N . ALA A 1 177 ? 12.169 -3.305 12.721 1.00 98.12 177 ALA A N 1
ATOM 1376 C CA . ALA A 1 177 ? 11.524 -2.937 11.465 1.00 98.12 177 ALA A CA 1
ATOM 1377 C C . ALA A 1 177 ? 11.853 -1.495 11.039 1.00 98.12 177 ALA A C 1
ATOM 1379 O O . A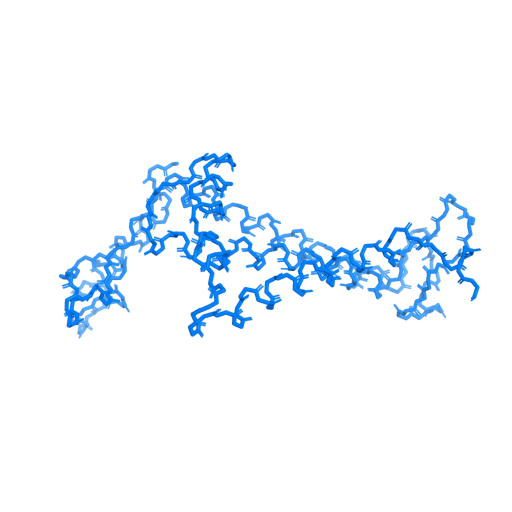LA A 1 177 ? 12.134 -1.268 9.864 1.00 98.12 177 ALA A O 1
ATOM 1380 N N . HIS A 1 178 ? 11.881 -0.537 11.975 1.00 98.31 178 HIS A N 1
ATOM 1381 C CA . HIS A 1 178 ? 12.292 0.845 11.681 1.00 98.31 178 HIS A CA 1
ATOM 1382 C C . HIS A 1 178 ? 13.750 0.921 11.226 1.00 98.31 178 HIS A C 1
ATOM 1384 O O . HIS A 1 178 ? 14.055 1.618 10.258 1.00 98.31 178 HIS A O 1
ATOM 1390 N N . PHE A 1 179 ? 14.638 0.173 11.888 1.00 98.44 179 PHE A N 1
ATOM 1391 C CA . PHE A 1 179 ? 16.040 0.080 11.494 1.00 98.44 179 PHE A CA 1
ATOM 1392 C C . PHE A 1 179 ? 16.181 -0.475 10.075 1.00 98.44 179 PHE A C 1
ATOM 1394 O O . PHE A 1 179 ? 16.828 0.154 9.244 1.00 98.44 179 PHE A O 1
ATOM 1401 N N . VAL A 1 180 ? 15.536 -1.605 9.769 1.00 98.44 180 VAL A N 1
ATOM 1402 C CA . VAL A 1 180 ? 15.594 -2.218 8.431 1.00 98.44 180 VAL A CA 1
ATOM 1403 C C . VAL A 1 180 ? 15.000 -1.289 7.371 1.00 98.44 180 VAL A C 1
ATOM 1405 O O . VAL A 1 180 ? 15.570 -1.151 6.291 1.00 98.44 180 VAL A O 1
ATOM 1408 N N . TRP A 1 181 ? 13.890 -0.610 7.673 1.00 97.94 181 TRP A N 1
ATOM 1409 C CA . TRP A 1 181 ? 13.296 0.373 6.767 1.00 97.94 181 TRP A CA 1
ATOM 1410 C C . TRP A 1 181 ? 14.276 1.506 6.438 1.00 97.94 181 TRP A C 1
ATOM 1412 O O . TRP A 1 181 ? 14.515 1.776 5.262 1.00 97.94 181 TRP A O 1
ATOM 1422 N N . ALA A 1 182 ? 14.900 2.112 7.454 1.00 97.69 182 ALA A N 1
ATOM 1423 C CA . ALA A 1 182 ? 15.875 3.185 7.264 1.00 97.69 182 ALA A CA 1
ATOM 1424 C C . ALA A 1 182 ? 17.157 2.692 6.571 1.00 97.69 182 ALA A C 1
ATOM 1426 O O . ALA A 1 182 ? 17.690 3.373 5.697 1.00 97.69 182 ALA A O 1
ATOM 1427 N N . PHE A 1 183 ? 17.627 1.491 6.908 1.00 97.81 183 PHE A N 1
ATOM 1428 C CA . PHE A 1 183 ? 18.791 0.866 6.284 1.00 97.81 183 PHE A CA 1
ATOM 1429 C C . PHE A 1 183 ? 18.579 0.637 4.781 1.00 97.81 183 PHE A C 1
ATOM 1431 O O . PHE A 1 183 ? 19.472 0.909 3.983 1.00 97.81 183 PHE A O 1
ATOM 1438 N N . ASN A 1 184 ? 17.374 0.232 4.368 1.00 96.19 184 ASN A N 1
ATOM 1439 C CA . ASN A 1 184 ? 17.043 0.059 2.952 1.00 96.19 184 ASN A CA 1
ATOM 1440 C C . ASN A 1 184 ? 17.108 1.371 2.147 1.00 96.19 184 ASN A C 1
ATOM 1442 O O . ASN A 1 184 ? 17.418 1.335 0.955 1.00 96.19 184 ASN A O 1
ATOM 1446 N N . LEU A 1 185 ? 16.880 2.532 2.778 1.00 96.69 185 LEU A N 1
ATOM 1447 C CA . LEU A 1 185 ? 17.001 3.832 2.102 1.00 96.69 185 LEU A CA 1
ATOM 1448 C C . LEU A 1 185 ? 18.432 4.114 1.631 1.00 96.69 185 LEU A C 1
ATOM 1450 O O . LEU A 1 185 ? 18.613 4.802 0.627 1.00 96.69 185 LEU A O 1
ATOM 1454 N N . MET A 1 186 ? 19.442 3.539 2.293 1.00 96.44 186 MET A N 1
ATOM 1455 C CA . MET A 1 186 ? 20.833 3.633 1.847 1.00 96.44 186 MET A CA 1
ATOM 1456 C C . MET A 1 186 ? 20.993 3.081 0.426 1.00 96.44 186 MET A C 1
ATOM 1458 O O . MET A 1 186 ? 21.622 3.723 -0.410 1.00 96.44 186 MET A O 1
ATOM 1462 N N . PHE A 1 187 ? 20.391 1.929 0.124 1.00 95.38 187 PHE A N 1
ATOM 1463 C CA . PHE A 1 187 ? 20.477 1.311 -1.204 1.00 95.38 187 PHE A CA 1
ATOM 1464 C C . PHE A 1 187 ? 19.577 1.991 -2.238 1.00 95.38 187 PHE A C 1
ATOM 1466 O O . PHE A 1 187 ? 19.887 1.958 -3.422 1.00 95.38 187 PHE A O 1
ATOM 1473 N N . LEU A 1 188 ? 18.476 2.614 -1.806 1.00 94.94 188 LEU A N 1
ATOM 1474 C CA . LEU A 1 188 ? 17.562 3.321 -2.705 1.00 94.94 188 LEU A CA 1
ATOM 1475 C C . LEU A 1 188 ? 18.133 4.662 -3.187 1.00 94.94 188 LEU A C 1
ATOM 1477 O O . LEU A 1 188 ? 17.869 5.070 -4.316 1.00 94.94 188 LEU A O 1
ATOM 1481 N N . PHE A 1 189 ? 18.886 5.357 -2.330 1.00 95.38 189 PHE A N 1
ATOM 1482 C CA . PHE A 1 189 ? 19.386 6.708 -2.607 1.00 95.38 189 PHE A CA 1
ATOM 1483 C C . PHE A 1 189 ? 20.875 6.771 -2.958 1.00 95.38 189 PHE A C 1
ATOM 1485 O O . PHE A 1 189 ? 21.353 7.833 -3.357 1.00 95.38 189 PHE A O 1
ATOM 1492 N N . SER A 1 190 ? 21.613 5.664 -2.839 1.00 94.38 190 SER A N 1
ATOM 1493 C CA . SER A 1 190 ? 22.997 5.571 -3.313 1.00 94.38 190 SER A CA 1
ATOM 1494 C C . SER A 1 190 ? 23.103 4.731 -4.585 1.00 94.38 190 SER A C 1
ATOM 1496 O O . SER A 1 190 ? 22.231 3.929 -4.905 1.00 94.38 190 SER A O 1
ATOM 1498 N N . GLY A 1 191 ? 24.182 4.941 -5.339 1.00 90.31 191 GLY A N 1
ATOM 1499 C CA . GLY A 1 191 ? 24.476 4.196 -6.560 1.00 90.31 191 GLY A CA 1
ATOM 1500 C C . GLY A 1 191 ? 25.779 3.413 -6.443 1.00 90.31 191 GLY A C 1
ATOM 1501 O O . GLY A 1 191 ? 26.689 3.802 -5.709 1.00 90.31 191 GLY A O 1
ATOM 1502 N N . ARG A 1 192 ? 25.904 2.339 -7.231 1.00 89.06 192 ARG A N 1
ATOM 1503 C CA . ARG A 1 192 ? 27.096 1.470 -7.257 1.00 89.06 192 ARG A CA 1
ATOM 1504 C C . ARG A 1 192 ? 28.405 2.218 -7.545 1.00 89.06 192 ARG A C 1
ATOM 1506 O O . ARG A 1 192 ? 29.454 1.800 -7.090 1.00 89.06 192 ARG A O 1
ATOM 1513 N N . GLY A 1 193 ? 28.363 3.346 -8.256 1.00 86.75 193 GLY A N 1
ATOM 1514 C CA . GLY A 1 193 ? 29.564 4.149 -8.523 1.00 86.75 193 GLY A CA 1
ATOM 1515 C C . GLY A 1 193 ? 30.257 4.696 -7.266 1.00 86.75 193 GLY A C 1
ATOM 1516 O O . GLY A 1 193 ? 31.441 5.005 -7.325 1.00 86.75 193 GLY A O 1
ATOM 1517 N N . TYR A 1 194 ? 29.540 4.799 -6.140 1.00 90.31 194 TYR A N 1
ATOM 1518 C CA . TYR A 1 194 ? 30.106 5.190 -4.845 1.00 90.31 194 TYR A CA 1
ATOM 1519 C C . TYR A 1 194 ? 30.528 3.980 -3.987 1.00 90.31 194 TYR A C 1
ATOM 1521 O O . TYR A 1 194 ? 31.477 4.085 -3.216 1.00 90.31 194 TYR A O 1
ATOM 1529 N N . TRP A 1 195 ? 29.863 2.828 -4.151 1.00 90.06 195 TRP A N 1
ATOM 1530 C CA . TRP A 1 195 ? 30.117 1.581 -3.416 1.00 90.06 195 TRP A CA 1
ATOM 1531 C C . TRP A 1 195 ? 30.605 0.470 -4.375 1.00 90.06 195 TRP A C 1
ATOM 1533 O O . TRP A 1 195 ? 29.762 -0.242 -4.933 1.00 90.06 195 TRP A O 1
ATOM 1543 N N . PRO A 1 196 ? 31.926 0.355 -4.620 1.00 73.56 196 PRO A N 1
ATOM 1544 C CA . PRO A 1 196 ? 32.486 -0.592 -5.588 1.00 73.56 196 PRO A CA 1
ATOM 1545 C C . PRO A 1 196 ? 32.328 -2.065 -5.188 1.00 73.56 196 PRO A C 1
ATOM 1547 O O . PRO A 1 196 ? 32.473 -2.379 -3.985 1.00 73.56 196 PRO A O 1
#

Sequence (196 aa):
DPHFGQPAVEATDYAPGATVPGAITSTSLTWGGGNLVAVRGKVALLPIPLGTIDFLVHHIHAFTIHVTVLILLKGVLFAHSSRFIPDKVNLGFCFPCDGIERGGTCQVSTWDHVFLGLFWMYNSISVVKFHFNWKMQSDNSITINWWLRDFLWAQASQVIQSYGSSLSAYGLLFLGAHFVWAFNLMFLFSGRGYWP

Mean predicted aligned error: 6.04 Å

Secondary structure (DSSP, 8-state):
-TTSSHHHHHHHHS-BTTTBTT--S-S-TTSSSSPPEEETTEEEE------HHHHHHHHHHHHHHHHHHHHHHHHHHTSS--SS-TTHHHH-S--S-S-SGGG--TT-SHHHHHHHHHHHHHHHHHHHHHHHHHHTT-S---SHHHIIIIIIIHHTHHHHT-TTSTTHHHHHHHHHHHHHHHHHHHHHH--TTT--

Organism: Gossypium mustelinum (NCBI:txid34275)

InterPro domains:
  IPR001280 Photosystem I PsaA/PsaB [PF00223] (15-195)
  IPR001280 Photosystem I PsaA/PsaB [PR00257] (55-73)
  IPR001280 Photosystem I PsaA/PsaB [PR00257] (86-106)
  IPR001280 Photosystem I PsaA/PsaB [PR00257] (113-134)
  IPR036408 Photosystem I PsaA/PsaB superfamily [G3DSA:1.20.1130.10] (1-196)
  IPR036408 Photosystem I PsaA/PsaB superfamily [SSF81558] (4-195)